Protein AF-A0A023G5T4-F1 (afdb_monomer)

pLDDT: mean 77.41, std 21.19, range [28.12, 97.44]

Radius of gyration: 30.06 Å; Cα contacts (8 Å, |Δi|>4): 270; chains: 1; bounding box: 119×68×80 Å

Solvent-accessible surface area (backbone atoms only — not comparable to full-atom values): 20035 Å² total; per-residue (Å²): 138,84,85,83,82,80,80,82,80,77,78,80,75,77,75,69,77,72,78,46,71,67,58,55,47,54,50,47,55,52,45,48,74,70,52,74,50,62,67,60,42,52,53,44,51,51,55,44,56,72,34,87,78,62,62,67,68,78,72,75,43,92,82,60,66,70,53,73,63,54,45,55,41,50,70,72,46,60,78,91,48,34,64,63,50,49,52,43,52,25,49,20,52,51,31,43,75,72,68,39,38,69,58,16,48,52,31,50,49,54,54,50,64,66,42,61,86,68,73,48,64,55,49,50,26,48,51,50,38,54,47,52,40,42,52,50,54,46,53,60,69,57,52,79,75,59,92,90,41,66,69,60,50,54,55,50,49,51,52,28,51,53,41,37,40,44,55,44,44,97,61,99,50,70,54,62,52,55,70,69,46,34,45,49,22,44,43,49,31,55,50,70,67,52,44,68,59,59,73,70,42,55,78,69,84,64,77,58,52,37,66,57,56,52,43,37,31,46,30,52,36,51,53,31,52,76,66,73,63,68,52,64,71,51,49,46,52,35,48,53,51,54,45,49,38,75,49,72,97,71,76,74,72,84,80,74,84,84,80,92,75,86,91,70,87,77,86,68,81,70,75,77,72,46,51,42,50,66,66,58,52,50,55,49,57,74,64,55,72,31,66,67,62,52,51,52,52,49,51,51,52,51,53,50,51,51,54,44,68,75,36,88,81,61,81,72,88,75,78,64,82,78,80,82,82,78,84,83,82,90,80,135

Mean predicted aligned error: 13.05 Å

Structure (mmCIF, N/CA/C/O backbone):
data_AF-A0A023G5T4-F1
#
_entry.id   AF-A0A023G5T4-F1
#
loop_
_atom_site.group_PDB
_atom_site.id
_atom_site.type_symbol
_atom_site.label_atom_id
_atom_site.label_alt_id
_atom_site.label_comp_id
_atom_site.label_asym_id
_atom_site.label_entity_id
_atom_site.label_seq_id
_atom_site.pdbx_PDB_ins_code
_atom_site.Cartn_x
_atom_site.Cartn_y
_atom_site.Cartn_z
_atom_site.occupancy
_atom_site.B_iso_or_equiv
_atom_site.auth_seq_id
_atom_site.auth_comp_id
_atom_site.auth_asym_id
_atom_site.auth_atom_id
_atom_site.pdbx_PDB_model_num
ATOM 1 N N . MET A 1 1 ? -83.118 -12.339 49.335 1.00 41.31 1 MET A N 1
ATOM 2 C CA . MET A 1 1 ? -82.541 -13.054 48.177 1.00 41.31 1 MET A CA 1
ATOM 3 C C . MET A 1 1 ? -81.706 -12.058 47.384 1.00 41.31 1 MET A C 1
ATOM 5 O O . MET A 1 1 ? -82.256 -11.006 47.079 1.00 41.31 1 MET A O 1
ATOM 9 N N . PRO A 1 2 ? -80.402 -12.301 47.165 1.00 41.66 2 PRO A N 1
ATOM 10 C CA . PRO A 1 2 ? -79.483 -11.299 46.631 1.00 41.66 2 PRO A CA 1
ATOM 11 C C . PRO A 1 2 ? -79.352 -11.369 45.102 1.00 41.66 2 PRO A C 1
ATOM 13 O O . PRO A 1 2 ? -79.395 -12.448 44.514 1.00 41.66 2 PRO A O 1
ATOM 16 N N . LEU A 1 3 ? -79.190 -10.197 44.485 1.00 39.50 3 LEU A N 1
ATOM 17 C CA . LEU A 1 3 ? -78.846 -10.002 43.075 1.00 39.50 3 LEU A CA 1
ATOM 18 C C . LEU A 1 3 ? -77.363 -10.341 42.864 1.00 39.50 3 LEU A C 1
ATOM 20 O O . LEU A 1 3 ? -76.506 -9.853 43.597 1.00 39.50 3 LEU A O 1
ATOM 24 N N . ALA A 1 4 ? -77.082 -11.199 41.885 1.00 44.25 4 ALA A N 1
ATOM 25 C CA . ALA A 1 4 ? -75.745 -11.676 41.558 1.00 44.25 4 ALA A CA 1
ATOM 26 C C . ALA A 1 4 ? -74.910 -10.592 40.851 1.00 44.25 4 ALA A C 1
ATOM 28 O O . ALA A 1 4 ? -75.307 -10.076 39.806 1.00 44.25 4 ALA A O 1
ATOM 29 N N . GLU A 1 5 ? -73.740 -10.287 41.414 1.00 40.59 5 GLU A N 1
ATOM 30 C CA . GLU A 1 5 ? -72.680 -9.503 40.778 1.00 40.59 5 GLU A CA 1
ATOM 31 C C . GLU A 1 5 ? -72.023 -10.300 39.641 1.00 40.59 5 GLU A C 1
ATOM 33 O O . GLU A 1 5 ? -71.621 -11.454 39.800 1.00 40.59 5 GLU A O 1
ATOM 38 N N . VAL A 1 6 ? -71.894 -9.658 38.481 1.00 51.66 6 VAL A N 1
ATOM 39 C CA . VAL A 1 6 ? -71.113 -10.139 37.335 1.00 51.66 6 VAL A CA 1
ATOM 40 C C . VAL A 1 6 ? -69.649 -9.719 37.540 1.00 51.66 6 VAL A C 1
ATOM 42 O O . VAL A 1 6 ? -69.408 -8.539 37.798 1.00 51.66 6 VAL A O 1
ATOM 45 N N . PRO A 1 7 ? -68.652 -10.613 37.397 1.00 48.81 7 PRO A N 1
ATOM 46 C CA . PRO A 1 7 ? -67.251 -10.232 37.548 1.00 48.81 7 PRO A CA 1
ATOM 47 C C . PRO A 1 7 ? -66.729 -9.519 36.284 1.00 48.81 7 PRO A C 1
ATOM 49 O O . PRO A 1 7 ? -67.154 -9.844 35.169 1.00 48.81 7 PRO A O 1
ATOM 52 N N . PRO A 1 8 ? -65.775 -8.578 36.408 1.00 46.94 8 PRO A N 1
ATOM 53 C CA . PRO A 1 8 ? -65.188 -7.921 35.251 1.00 46.94 8 PRO A CA 1
ATOM 54 C C . PRO A 1 8 ? -64.234 -8.871 34.514 1.00 46.94 8 PRO A C 1
ATOM 56 O O . PRO A 1 8 ? -63.413 -9.569 35.110 1.00 46.94 8 PRO A O 1
ATOM 59 N N . LYS A 1 9 ? -64.331 -8.872 33.180 1.00 44.16 9 LYS A N 1
ATOM 60 C CA . LYS A 1 9 ? -63.350 -9.480 32.274 1.00 44.16 9 LYS A CA 1
ATOM 61 C C . LYS A 1 9 ? -61.978 -8.842 32.513 1.00 44.16 9 LYS A C 1
ATOM 63 O O . LYS A 1 9 ? -61.810 -7.647 32.280 1.00 44.16 9 LYS A O 1
ATOM 68 N N . ASN A 1 10 ? -61.000 -9.655 32.909 1.00 38.88 10 ASN A N 1
ATOM 69 C CA . ASN A 1 10 ? -59.586 -9.288 32.870 1.00 38.88 10 ASN A CA 1
ATOM 70 C C . ASN A 1 10 ? -59.221 -8.775 31.465 1.00 38.88 10 ASN A C 1
ATOM 72 O O . ASN A 1 10 ? -59.477 -9.493 30.491 1.00 38.88 10 ASN A O 1
ATOM 76 N N . PRO A 1 11 ? -58.587 -7.598 31.318 1.00 42.31 11 PRO A N 1
ATOM 77 C CA . PRO A 1 11 ? -57.925 -7.269 30.074 1.00 42.31 11 PRO A CA 1
ATOM 78 C C . PRO A 1 11 ? -56.730 -8.213 29.943 1.00 42.31 11 PRO A C 1
ATOM 80 O O . PRO A 1 11 ? -55.826 -8.240 30.777 1.00 42.31 11 PRO A O 1
ATOM 83 N N . SER A 1 12 ? -56.776 -9.038 28.902 1.00 42.75 12 SER A N 1
ATOM 84 C CA . SER A 1 12 ? -55.667 -9.847 28.417 1.00 42.75 12 SER A CA 1
ATOM 85 C C . SER A 1 12 ? -54.424 -8.972 28.317 1.00 42.75 12 SER A C 1
ATOM 87 O O . SER A 1 12 ? -54.316 -8.137 27.417 1.00 42.75 12 SER A O 1
ATOM 89 N N . GLY A 1 13 ? -53.509 -9.156 29.268 1.00 35.56 13 GLY A N 1
ATOM 90 C CA . GLY A 1 13 ? -52.196 -8.546 29.239 1.00 35.56 13 GLY A CA 1
ATOM 91 C C . GLY A 1 13 ? -51.528 -8.909 27.924 1.00 35.56 13 GLY A C 1
ATOM 92 O O . GLY A 1 13 ? -51.143 -10.059 27.710 1.00 35.56 13 GLY A O 1
ATOM 93 N N . GLY A 1 14 ? -51.397 -7.918 27.044 1.00 36.66 14 GLY A N 1
ATOM 94 C CA . GLY A 1 14 ? -50.400 -7.956 25.996 1.00 36.66 14 GLY A CA 1
ATOM 95 C C . GLY A 1 14 ? -49.062 -8.114 26.696 1.00 36.66 14 GLY A C 1
ATOM 96 O O . GLY A 1 14 ? -48.519 -7.150 27.231 1.00 36.66 14 GLY A O 1
ATOM 97 N N . ARG A 1 15 ? -48.559 -9.351 26.758 1.00 41.38 15 ARG A N 1
ATOM 98 C CA . ARG A 1 15 ? -47.154 -9.615 27.043 1.00 41.38 15 ARG A CA 1
ATOM 99 C C . ARG A 1 15 ? -46.382 -8.925 25.928 1.00 41.38 15 ARG A C 1
ATOM 101 O O . ARG A 1 15 ? -46.138 -9.513 24.879 1.00 41.38 15 ARG A O 1
ATOM 108 N N . ALA A 1 16 ? -46.021 -7.664 26.150 1.00 43.84 16 ALA A N 1
ATOM 109 C CA . ALA A 1 16 ? -44.834 -7.111 25.539 1.00 43.84 16 ALA A CA 1
ATOM 110 C C . ALA A 1 16 ? -43.741 -8.143 25.818 1.00 43.84 16 ALA A C 1
ATOM 112 O O . ALA A 1 16 ? -43.490 -8.480 26.978 1.00 43.84 16 ALA A O 1
ATOM 113 N N . PHE A 1 17 ? -43.195 -8.744 24.762 1.00 46.03 17 PHE A N 1
ATOM 114 C CA . PHE A 1 17 ? -41.997 -9.556 24.875 1.00 46.03 17 PHE A CA 1
ATOM 115 C C . PHE A 1 17 ? -40.955 -8.658 25.535 1.00 46.03 17 PHE A C 1
ATOM 117 O O . PHE A 1 17 ? -40.411 -7.769 24.886 1.00 46.03 17 PHE A O 1
ATOM 124 N N . ALA A 1 18 ? -40.751 -8.824 26.843 1.00 52.28 18 ALA A N 1
ATOM 125 C CA . ALA A 1 18 ? -39.668 -8.172 27.547 1.00 52.28 18 ALA A CA 1
ATOM 126 C C . ALA A 1 18 ? -38.400 -8.597 26.812 1.00 52.28 18 ALA A C 1
ATOM 128 O O . ALA A 1 18 ? -38.076 -9.785 26.751 1.00 52.28 18 ALA A O 1
ATOM 129 N N . GLU A 1 19 ? -37.774 -7.639 26.140 1.00 55.72 19 GLU A N 1
ATOM 130 C CA . GLU A 1 19 ? -36.606 -7.874 25.316 1.00 55.72 19 GLU A CA 1
ATOM 131 C C . GLU A 1 19 ? -35.521 -8.465 26.216 1.00 55.72 19 GLU A C 1
ATOM 133 O O . GLU A 1 19 ? -35.010 -7.812 27.126 1.00 55.72 19 GLU A O 1
ATOM 138 N N . ASN A 1 20 ? -35.268 -9.761 26.041 1.00 79.00 20 ASN A N 1
ATOM 139 C CA . ASN A 1 20 ? -34.448 -10.517 26.971 1.00 79.00 20 ASN A CA 1
ATOM 140 C C . ASN A 1 20 ? -33.017 -9.953 26.935 1.00 79.00 20 ASN A C 1
ATOM 142 O O . ASN A 1 20 ? -32.499 -9.656 25.855 1.00 79.00 20 ASN A O 1
ATOM 146 N N . ALA A 1 21 ? -32.360 -9.806 28.088 1.00 78.44 21 ALA A N 1
ATOM 147 C CA . ALA A 1 21 ? -31.040 -9.164 28.174 1.00 78.44 21 ALA A CA 1
ATOM 148 C C . ALA A 1 21 ? -29.990 -9.840 27.266 1.00 78.44 21 ALA A C 1
ATOM 150 O O . ALA A 1 21 ? -29.113 -9.176 26.714 1.00 78.44 21 ALA A O 1
ATOM 151 N N . ALA A 1 22 ? -30.124 -11.153 27.053 1.00 80.50 22 ALA A N 1
ATOM 152 C CA . ALA A 1 22 ? -29.320 -11.919 26.105 1.00 80.50 22 ALA A CA 1
ATOM 153 C C . ALA A 1 22 ? -29.568 -11.513 24.639 1.00 80.50 22 ALA A C 1
ATOM 155 O O . ALA A 1 22 ? -28.621 -11.372 23.872 1.00 80.50 22 ALA A O 1
ATOM 156 N N . THR A 1 23 ? -30.820 -11.264 24.250 1.00 84.12 23 THR A N 1
ATOM 157 C CA . THR A 1 23 ? -31.179 -10.819 22.894 1.00 84.12 23 THR A CA 1
ATOM 158 C C . THR A 1 23 ? -30.668 -9.407 22.625 1.00 84.12 23 THR A C 1
ATOM 160 O O . THR A 1 23 ? -30.136 -9.142 21.549 1.00 84.12 23 THR A O 1
ATOM 163 N N . LYS A 1 24 ? -30.776 -8.507 23.611 1.00 85.25 24 LYS A N 1
ATOM 164 C CA . LYS A 1 24 ? -30.225 -7.148 23.516 1.00 85.25 24 LYS A CA 1
ATOM 165 C C . LYS A 1 24 ? -28.704 -7.174 23.350 1.00 85.25 24 LYS A C 1
ATOM 167 O O . LYS A 1 24 ? -28.177 -6.476 22.491 1.00 85.25 24 LYS A O 1
ATOM 172 N N . ARG A 1 25 ? -28.018 -8.034 24.110 1.00 85.06 25 ARG A N 1
ATOM 173 C CA . ARG A 1 25 ? -26.574 -8.265 23.978 1.00 85.06 25 ARG A CA 1
ATOM 174 C C . ARG A 1 25 ? -26.203 -8.780 22.591 1.00 85.06 25 ARG A C 1
ATOM 176 O O . ARG A 1 25 ? -25.380 -8.159 21.936 1.00 85.06 25 ARG A O 1
ATOM 183 N N . GLY A 1 26 ? -26.853 -9.844 22.117 1.00 86.19 26 GLY A N 1
ATOM 184 C CA . GLY A 1 26 ? -26.573 -10.401 20.791 1.00 86.19 26 GLY A CA 1
ATOM 185 C C . GLY A 1 26 ? -26.766 -9.376 19.669 1.00 86.19 26 GLY A C 1
ATOM 186 O O . GLY A 1 26 ? -25.972 -9.328 18.737 1.00 86.19 26 GLY A O 1
ATOM 187 N N . ARG A 1 27 ? -27.763 -8.486 19.785 1.00 89.56 27 ARG A N 1
ATOM 188 C CA . ARG A 1 27 ? -27.932 -7.368 18.841 1.00 89.56 27 ARG A CA 1
ATOM 189 C C . ARG A 1 27 ? -26.805 -6.344 18.921 1.00 89.56 27 ARG A C 1
ATOM 191 O O . ARG A 1 27 ? -26.382 -5.865 17.881 1.00 89.56 27 ARG A O 1
ATOM 198 N N . MET A 1 28 ? -26.320 -6.010 20.117 1.00 89.50 28 MET A N 1
ATOM 199 C CA . MET A 1 28 ? -25.176 -5.103 20.285 1.00 89.50 28 MET A CA 1
ATOM 200 C C . MET A 1 28 ? -23.885 -5.705 19.724 1.00 89.50 28 MET A C 1
ATOM 202 O O . MET A 1 28 ? -23.131 -5.005 19.061 1.00 89.50 28 MET A O 1
ATOM 206 N N . GLU A 1 29 ? -23.650 -7.000 19.942 1.00 90.38 29 GLU A N 1
ATOM 207 C CA . GLU A 1 29 ? -22.508 -7.724 19.372 1.00 90.38 29 GLU A CA 1
ATOM 208 C C . GLU A 1 29 ? -22.575 -7.727 17.839 1.00 90.38 29 GLU A C 1
ATOM 210 O O . GLU A 1 29 ? -21.601 -7.380 17.174 1.00 90.38 29 GLU A O 1
ATOM 215 N N . GLN A 1 30 ? -23.745 -8.030 17.268 1.00 91.19 30 GLN A N 1
ATOM 216 C CA . GLN A 1 30 ? -23.966 -7.968 15.820 1.00 91.19 30 GLN A CA 1
ATOM 217 C C . GLN A 1 30 ? -23.819 -6.546 15.269 1.00 91.19 30 GLN A C 1
ATOM 219 O O . GLN A 1 30 ? -23.202 -6.365 14.222 1.00 91.19 30 GLN A O 1
ATOM 224 N N . ALA A 1 31 ? -24.338 -5.538 15.974 1.00 92.62 31 ALA A N 1
ATOM 225 C CA . ALA A 1 31 ? -24.189 -4.138 15.595 1.00 92.62 31 ALA A CA 1
ATOM 226 C C . ALA A 1 31 ? -22.716 -3.713 15.613 1.00 92.62 31 ALA A C 1
ATOM 228 O O . ALA A 1 31 ? -22.262 -3.068 14.677 1.00 92.62 31 ALA A O 1
ATOM 229 N N . LEU A 1 32 ? -21.937 -4.147 16.610 1.00 92.56 32 LEU A N 1
ATOM 230 C CA . LEU A 1 32 ? -20.502 -3.866 16.670 1.00 92.56 32 LEU A CA 1
ATOM 231 C C . LEU A 1 32 ? -19.766 -4.513 15.493 1.00 92.56 32 LEU A C 1
ATOM 233 O O . LEU A 1 32 ? -18.923 -3.877 14.864 1.00 92.56 32 LEU A O 1
ATOM 237 N N . VAL A 1 33 ? -20.101 -5.758 15.148 1.00 92.19 33 VAL A N 1
ATOM 238 C CA . VAL A 1 33 ? -19.522 -6.445 13.983 1.00 92.19 33 VAL A CA 1
ATOM 239 C C . VAL A 1 33 ? -19.946 -5.793 12.661 1.00 92.19 33 VAL A C 1
ATOM 241 O O . VAL A 1 33 ? -19.142 -5.773 11.736 1.00 92.19 33 VAL A O 1
ATOM 244 N N . ALA A 1 34 ? -21.124 -5.176 12.574 1.00 92.00 34 ALA A N 1
ATOM 245 C CA . ALA A 1 34 ? -21.599 -4.499 11.363 1.00 92.00 34 ALA A CA 1
ATOM 246 C C . ALA A 1 34 ? -21.184 -3.017 11.243 1.00 92.00 34 ALA A C 1
ATOM 248 O O . ALA A 1 34 ? -21.163 -2.480 10.139 1.00 92.00 34 ALA A O 1
ATOM 249 N N . SER A 1 35 ? -20.874 -2.348 12.356 1.00 92.94 35 SER A N 1
ATOM 250 C CA . SER A 1 35 ? -20.572 -0.914 12.365 1.00 92.94 35 SER A CA 1
ATOM 251 C C . SER A 1 35 ? -19.178 -0.608 11.808 1.00 92.94 35 SER A C 1
ATOM 253 O O . SER A 1 35 ? -18.230 -1.394 11.957 1.00 92.94 35 SER A O 1
ATOM 255 N N . HIS A 1 36 ? -19.075 0.560 11.174 1.00 91.56 36 HIS A N 1
ATOM 256 C CA . HIS A 1 36 ? -17.847 1.149 10.635 1.00 91.56 36 HIS A CA 1
ATOM 257 C C . HIS A 1 36 ? -17.584 2.561 11.180 1.00 91.56 36 HIS A C 1
ATOM 259 O O . HIS A 1 36 ? -16.520 3.117 10.916 1.00 91.56 36 HIS A O 1
ATOM 265 N N . ASP A 1 37 ? -18.542 3.147 11.905 1.00 92.69 37 ASP A N 1
ATOM 266 C CA . ASP A 1 37 ? -18.417 4.492 12.456 1.00 92.69 37 ASP A CA 1
ATOM 267 C C . ASP A 1 37 ? -17.623 4.446 13.773 1.00 92.69 37 ASP A C 1
ATOM 269 O O . ASP A 1 37 ? -17.992 3.684 14.672 1.00 92.69 37 ASP A O 1
ATOM 273 N N . PRO A 1 38 ? -16.536 5.226 13.922 1.00 92.44 38 PRO A N 1
ATOM 274 C CA . PRO A 1 38 ? -15.715 5.187 15.127 1.00 92.44 38 PRO A CA 1
ATOM 275 C C . PRO A 1 38 ? -16.503 5.486 16.408 1.00 92.44 38 PRO A C 1
ATOM 277 O O . PRO A 1 38 ? -16.312 4.798 17.409 1.00 92.44 38 PRO A O 1
ATOM 280 N N . GLU A 1 39 ? -17.404 6.471 16.385 1.00 93.06 39 GLU A N 1
ATOM 281 C CA . GLU A 1 39 ? -18.175 6.877 17.566 1.00 93.06 39 GLU A CA 1
ATOM 282 C C . GLU A 1 39 ? -19.193 5.803 17.965 1.00 93.06 39 GLU A C 1
ATOM 284 O O . GLU A 1 39 ? -19.288 5.425 19.138 1.00 93.06 39 GLU A O 1
ATOM 289 N N . GLU A 1 40 ? -19.909 5.242 16.986 1.00 94.00 40 GLU A N 1
ATOM 290 C CA . GLU A 1 40 ? -20.804 4.109 17.211 1.00 94.00 40 GLU A CA 1
ATOM 291 C C . GLU A 1 40 ? -20.043 2.906 17.789 1.00 94.00 40 GLU A C 1
ATOM 293 O O . GLU A 1 40 ? -20.452 2.365 18.821 1.00 94.00 40 GLU A O 1
ATOM 298 N N . ILE A 1 41 ? -18.903 2.531 17.197 1.00 94.25 41 ILE A N 1
ATOM 299 C CA . ILE A 1 41 ? -18.048 1.431 17.669 1.00 94.25 41 ILE A CA 1
ATOM 300 C C . ILE A 1 41 ? -17.626 1.660 19.123 1.00 94.25 41 ILE A C 1
ATOM 302 O O . ILE A 1 41 ? -17.774 0.764 19.957 1.00 94.25 41 ILE A O 1
ATOM 306 N N . LEU A 1 42 ? -17.140 2.857 19.457 1.00 93.44 42 LEU A N 1
ATOM 307 C CA . LEU A 1 42 ? -16.730 3.210 20.816 1.00 93.44 42 LEU A CA 1
ATOM 308 C C . LEU A 1 42 ? -17.891 3.120 21.813 1.00 93.44 42 LEU A C 1
ATOM 310 O O . LEU A 1 42 ? -17.721 2.592 22.918 1.00 93.44 42 LEU A O 1
ATOM 314 N N . SER A 1 43 ? -19.078 3.591 21.424 1.00 93.56 43 SER A N 1
ATOM 315 C CA . SER A 1 43 ? -20.278 3.519 22.261 1.00 93.56 43 SER A CA 1
ATOM 316 C C . SER A 1 43 ? -20.710 2.070 22.522 1.00 93.56 43 SER A C 1
ATOM 318 O O . SER A 1 43 ? -21.018 1.707 23.660 1.00 93.56 43 SER A O 1
ATOM 320 N N . LEU A 1 44 ? -20.660 1.216 21.494 1.00 92.75 44 LEU A N 1
ATOM 321 C CA . LEU A 1 44 ? -21.003 -0.202 21.571 1.00 92.75 44 LEU A CA 1
ATOM 322 C C . LEU A 1 44 ? -20.004 -0.974 22.434 1.00 92.75 44 LEU A C 1
ATOM 324 O O . LEU A 1 44 ? -20.423 -1.761 23.280 1.00 92.75 44 LEU A O 1
ATOM 328 N N . ILE A 1 45 ? -18.702 -0.705 22.285 1.00 92.44 45 ILE A N 1
ATOM 329 C CA . ILE A 1 45 ? -17.648 -1.274 23.137 1.00 92.44 45 ILE A CA 1
ATOM 330 C C . ILE A 1 45 ? -17.923 -0.945 24.604 1.00 92.44 45 ILE A C 1
ATOM 332 O O . ILE A 1 45 ? -17.946 -1.847 25.441 1.00 92.44 45 ILE A O 1
ATOM 336 N N . LYS A 1 46 ? -18.192 0.330 24.911 1.00 91.50 46 LYS A N 1
ATOM 337 C CA . LYS A 1 46 ? -18.476 0.773 26.279 1.00 91.50 46 LYS A CA 1
ATOM 338 C C . LYS A 1 46 ? -19.697 0.056 26.861 1.00 91.50 46 LYS A C 1
ATOM 340 O O . LYS A 1 46 ? -19.615 -0.504 27.951 1.00 91.50 46 LYS A O 1
ATOM 345 N N . MET A 1 47 ? -20.800 -0.004 26.112 1.00 89.38 47 MET A N 1
ATOM 346 C CA . MET A 1 47 ? -22.019 -0.698 26.546 1.00 89.38 47 MET A CA 1
ATOM 347 C C . MET A 1 47 ? -21.806 -2.207 26.758 1.00 89.38 47 MET A C 1
ATOM 349 O O . MET A 1 47 ? -22.375 -2.779 27.687 1.00 89.38 47 MET A O 1
ATOM 353 N N . LEU A 1 48 ? -20.989 -2.861 25.926 1.00 88.69 48 LEU A N 1
ATOM 354 C CA . LEU A 1 48 ? -20.683 -4.292 26.044 1.00 88.69 48 LEU A CA 1
ATOM 355 C C . LEU A 1 48 ? -19.728 -4.612 27.205 1.00 88.69 48 LEU A C 1
ATOM 357 O O . LEU A 1 48 ? -19.827 -5.687 27.795 1.00 88.69 48 LEU A O 1
ATOM 361 N N . GLN A 1 49 ? -18.828 -3.689 27.550 1.00 88.00 49 GLN A N 1
ATOM 362 C CA . GLN A 1 49 ? -17.935 -3.811 28.708 1.00 88.00 49 GLN A CA 1
ATOM 363 C C . GLN A 1 49 ? -18.668 -3.562 30.034 1.00 88.00 49 GLN A C 1
ATOM 365 O O . GLN A 1 49 ? -18.371 -4.222 31.027 1.00 88.00 49 GLN A O 1
ATOM 370 N N . GLU A 1 50 ? -19.643 -2.649 30.047 1.00 87.12 50 GLU A N 1
ATOM 371 C CA . GLU A 1 50 ? -20.502 -2.371 31.208 1.00 87.12 50 GLU A CA 1
ATOM 372 C C . GLU A 1 50 ? -21.570 -3.463 31.435 1.00 87.12 50 GLU A C 1
ATOM 374 O O . GLU A 1 50 ? -22.135 -3.574 32.526 1.00 87.12 50 GLU A O 1
ATOM 379 N N . ALA A 1 51 ? -21.848 -4.300 30.429 1.00 82.75 51 ALA A N 1
ATOM 380 C CA . ALA A 1 51 ? -22.778 -5.417 30.552 1.00 82.75 51 ALA A CA 1
ATOM 381 C C . ALA A 1 51 ? -22.219 -6.539 31.451 1.00 82.75 51 ALA A C 1
ATOM 383 O O . ALA A 1 51 ? -21.045 -6.891 31.387 1.00 82.75 51 ALA A O 1
ATOM 384 N N . SER A 1 52 ? -23.085 -7.162 32.261 1.00 76.00 52 SER A N 1
ATOM 385 C CA . SER A 1 52 ? -22.721 -8.302 33.119 1.00 76.00 52 SER A CA 1
ATOM 386 C C . SER A 1 52 ? -23.245 -9.630 32.545 1.00 76.00 52 SER A C 1
ATOM 388 O O . SER A 1 52 ? -24.445 -9.733 32.263 1.00 76.00 52 SER A O 1
ATOM 390 N N . PRO A 1 53 ? -22.407 -10.668 32.342 1.00 77.81 53 PRO A N 1
ATOM 391 C CA . PRO A 1 53 ? -20.942 -10.657 32.424 1.00 77.81 53 PRO A CA 1
ATOM 392 C C . PRO A 1 53 ? -20.304 -9.900 31.251 1.00 77.81 53 PRO A C 1
ATOM 394 O O . PRO A 1 53 ? -20.899 -9.861 30.166 1.00 77.81 53 PRO A O 1
ATOM 397 N N . SER A 1 54 ? -19.097 -9.368 31.475 1.00 77.00 54 SER A N 1
ATOM 398 C CA . SER A 1 54 ? -18.326 -8.648 30.460 1.00 77.00 54 SER A CA 1
ATOM 399 C C . SER A 1 54 ? -17.969 -9.562 29.291 1.00 77.00 54 SER A C 1
ATOM 401 O O . SER A 1 54 ? -17.625 -10.738 29.457 1.00 77.00 54 SER A O 1
ATOM 403 N N . VAL A 1 55 ? -18.088 -9.021 28.082 1.00 81.19 55 VAL A N 1
ATOM 404 C CA . VAL A 1 55 ? -17.846 -9.765 26.845 1.00 81.19 55 VAL A CA 1
ATOM 405 C C . VAL A 1 55 ? -16.370 -9.677 26.470 1.00 81.19 55 VAL A C 1
ATOM 407 O O . VAL A 1 55 ? -15.783 -8.597 26.471 1.00 81.19 55 VAL A O 1
ATOM 410 N N . ARG A 1 56 ? -15.767 -10.813 26.101 1.00 84.50 56 ARG A N 1
ATOM 411 C CA . ARG A 1 56 ? -14.420 -10.829 25.517 1.00 84.50 56 ARG A CA 1
ATOM 412 C C . ARG A 1 56 ? -14.503 -10.371 24.068 1.00 84.50 56 ARG A C 1
ATOM 414 O O . ARG A 1 56 ? -14.826 -11.170 23.187 1.00 84.50 56 ARG A O 1
ATOM 421 N N . LEU A 1 57 ? -14.207 -9.098 23.830 1.00 86.00 57 LEU A N 1
ATOM 422 C CA . LEU A 1 57 ? -14.357 -8.474 22.513 1.00 86.00 57 LEU A CA 1
ATOM 423 C C . LEU A 1 57 ? -13.524 -9.167 21.423 1.00 86.00 57 LEU A C 1
ATOM 425 O O . LEU A 1 57 ? -13.975 -9.274 20.288 1.00 86.00 57 LEU A O 1
ATOM 429 N N . GLU A 1 58 ? -12.364 -9.725 21.778 1.00 83.31 58 GLU A N 1
ATOM 430 C CA . GLU A 1 58 ? -11.506 -10.485 20.854 1.00 83.31 58 GLU A CA 1
ATOM 431 C C . GLU A 1 58 ? -12.184 -11.741 20.282 1.00 83.31 58 GLU A C 1
ATOM 433 O O . GLU A 1 58 ? -11.853 -12.184 19.187 1.00 83.31 58 GLU A O 1
ATOM 438 N N . SER A 1 59 ? -13.146 -12.321 21.007 1.00 85.38 59 SER A N 1
ATOM 439 C CA . SER A 1 59 ? -13.833 -13.554 20.596 1.00 85.38 59 SER A CA 1
ATOM 440 C C . SER A 1 59 ? -15.072 -13.325 19.729 1.00 85.38 59 SER A C 1
ATOM 442 O O . SER A 1 59 ? -15.660 -14.293 19.251 1.00 85.38 59 SER A O 1
ATOM 444 N N . LEU A 1 60 ? -15.468 -12.066 19.515 1.00 86.75 60 LEU A N 1
ATOM 445 C CA . LEU A 1 60 ? -16.682 -11.728 18.768 1.00 86.75 60 LEU A CA 1
ATOM 446 C C . LEU A 1 60 ? -16.590 -12.096 17.288 1.00 86.75 60 LEU A C 1
ATOM 448 O O . LEU A 1 60 ? -17.601 -12.429 16.674 1.00 86.75 60 LEU A O 1
ATOM 452 N N . ASN A 1 61 ? -15.389 -12.047 16.714 1.00 87.25 61 ASN A N 1
ATOM 453 C CA . ASN A 1 61 ? -15.174 -12.371 15.315 1.00 87.25 61 ASN A CA 1
ATOM 454 C C . ASN A 1 61 ? -13.825 -13.077 15.121 1.00 87.25 61 ASN A C 1
ATOM 456 O O . ASN A 1 61 ? -12.767 -12.499 15.353 1.00 87.25 61 ASN A O 1
ATOM 460 N N . SER A 1 62 ? -13.855 -14.317 14.628 1.00 85.88 62 SER A N 1
ATOM 461 C CA . SER A 1 62 ? -12.651 -15.114 14.352 1.00 85.88 62 SER A CA 1
ATOM 462 C C . SER A 1 62 ? -11.764 -14.545 13.237 1.00 85.88 62 SER A C 1
ATOM 464 O O . SER A 1 62 ? -10.602 -14.939 13.113 1.00 85.88 62 SER A O 1
ATOM 466 N N . TYR A 1 63 ? -12.303 -13.648 12.408 1.00 86.69 63 TYR A N 1
ATOM 467 C CA . TYR A 1 63 ? -11.574 -12.990 11.324 1.00 86.69 63 TYR A CA 1
ATOM 468 C C . TYR A 1 63 ? -10.796 -11.752 11.787 1.00 86.69 63 TYR A C 1
ATOM 470 O O . TYR A 1 63 ? -9.959 -11.249 11.038 1.00 86.69 63 TYR A O 1
ATOM 478 N N . TRP A 1 64 ? -11.014 -11.275 13.017 1.00 91.88 64 TRP A N 1
ATOM 479 C CA . TRP A 1 64 ? -10.262 -10.158 13.585 1.00 91.88 64 TRP A CA 1
ATOM 480 C C . TRP A 1 64 ? -8.846 -10.592 13.958 1.00 91.88 64 TRP A C 1
ATOM 482 O O . TRP A 1 64 ? -8.576 -11.080 15.053 1.00 91.88 64 TRP A O 1
ATOM 492 N N . GLN A 1 65 ? -7.925 -10.416 13.012 1.00 89.25 65 GLN A N 1
ATOM 493 C CA . GLN A 1 65 ? -6.518 -10.764 13.169 1.00 89.25 65 GLN A CA 1
ATOM 494 C C . GLN A 1 65 ? -5.631 -9.544 12.942 1.00 89.25 65 GLN A C 1
ATOM 496 O O . GLN A 1 65 ? -5.663 -8.921 11.883 1.00 89.25 65 GLN A O 1
ATOM 501 N N . LEU A 1 66 ? -4.800 -9.229 13.937 1.00 92.75 66 LEU A N 1
ATOM 502 C CA . LEU A 1 66 ? -3.816 -8.153 13.843 1.00 92.75 66 LEU A CA 1
ATOM 503 C C . LEU A 1 66 ? -2.560 -8.606 13.087 1.00 92.75 66 LEU A C 1
ATOM 505 O O . LEU A 1 66 ? -2.079 -9.733 13.277 1.00 92.75 66 LEU A O 1
ATOM 509 N N . THR A 1 67 ? -1.989 -7.690 12.298 1.00 89.62 67 THR A N 1
ATOM 510 C CA . THR A 1 67 ? -0.652 -7.838 11.699 1.00 89.62 67 THR A CA 1
ATOM 511 C C . THR A 1 67 ? 0.411 -7.998 12.791 1.00 89.62 67 THR A C 1
ATOM 513 O O . THR A 1 67 ? 0.181 -7.661 13.955 1.00 89.62 67 THR A O 1
ATOM 516 N N . CYS A 1 68 ? 1.597 -8.505 12.439 1.00 86.94 68 CYS A N 1
ATOM 517 C CA . CYS A 1 68 ? 2.699 -8.634 13.399 1.00 86.94 68 CYS A CA 1
ATOM 518 C C . CYS A 1 68 ? 3.016 -7.291 14.080 1.00 86.94 68 CYS A C 1
ATOM 520 O O . CYS A 1 68 ? 3.069 -7.232 15.307 1.00 86.94 68 CYS A O 1
ATOM 522 N N . SER A 1 69 ? 3.108 -6.211 13.298 1.00 87.06 69 SER A N 1
ATOM 523 C CA . SER A 1 69 ? 3.356 -4.851 13.789 1.00 87.06 69 SER A CA 1
ATOM 524 C C . SER A 1 69 ? 2.264 -4.364 14.743 1.00 87.06 69 SER A C 1
ATOM 526 O O . SER A 1 69 ? 2.563 -3.839 15.815 1.00 87.06 69 SER A O 1
ATOM 528 N N . LEU A 1 70 ? 0.988 -4.589 14.409 1.00 91.44 70 LEU A N 1
ATOM 529 C CA . LEU A 1 70 ? -0.126 -4.181 15.269 1.00 91.44 70 LEU A CA 1
ATOM 530 C C . LEU A 1 70 ? -0.272 -5.048 16.520 1.00 91.44 70 LEU A C 1
ATOM 532 O O . LEU A 1 70 ? -0.768 -4.576 17.539 1.00 91.44 70 LEU A O 1
ATOM 536 N N . ARG A 1 71 ? 0.198 -6.296 16.487 1.00 92.25 71 ARG A N 1
ATOM 537 C CA . ARG A 1 71 ? 0.272 -7.147 17.678 1.00 92.25 71 ARG A CA 1
ATOM 538 C C . ARG A 1 71 ? 1.353 -6.668 18.642 1.00 92.25 71 ARG A C 1
ATOM 540 O O . ARG A 1 71 ? 1.136 -6.684 19.850 1.00 92.25 71 ARG A O 1
ATOM 547 N N . GLU A 1 72 ? 2.505 -6.242 18.130 1.00 90.06 72 GLU A N 1
ATOM 548 C CA . GLU A 1 72 ? 3.537 -5.592 18.947 1.00 90.06 72 GLU A CA 1
ATOM 549 C C . GLU A 1 72 ? 3.029 -4.285 19.549 1.00 90.06 72 GLU A C 1
ATOM 551 O O . GLU A 1 72 ? 3.200 -4.052 20.745 1.00 90.06 72 GLU A O 1
ATOM 556 N N . PHE A 1 73 ? 2.347 -3.476 18.736 1.00 91.38 73 PHE A N 1
ATOM 557 C CA . PHE A 1 73 ? 1.683 -2.263 19.188 1.00 91.38 73 PHE A CA 1
ATOM 558 C C . PHE A 1 73 ? 0.689 -2.554 20.322 1.00 91.38 73 PHE A C 1
ATOM 560 O O . PHE A 1 73 ? 0.786 -1.960 21.392 1.00 91.38 73 PHE A O 1
ATOM 567 N N . HIS A 1 74 ? -0.220 -3.514 20.120 1.00 92.06 74 HIS A N 1
ATOM 568 C CA . HIS A 1 74 ? -1.261 -3.876 21.085 1.00 92.06 74 HIS A CA 1
ATOM 569 C C . HIS A 1 74 ? -0.684 -4.358 22.421 1.00 92.06 74 HIS A C 1
ATOM 571 O O . HIS A 1 74 ? -1.134 -3.922 23.478 1.00 92.06 74 HIS A O 1
ATOM 577 N N . ARG A 1 75 ? 0.383 -5.166 22.384 1.00 90.94 75 ARG A N 1
ATOM 578 C CA . ARG A 1 75 ? 1.090 -5.634 23.590 1.00 90.94 75 ARG A CA 1
ATOM 579 C C . ARG A 1 75 ? 1.735 -4.511 24.400 1.00 90.94 75 ARG A C 1
ATOM 581 O O . ARG A 1 75 ? 1.926 -4.679 25.600 1.00 90.94 75 ARG A O 1
ATOM 588 N N . GLY A 1 76 ? 2.100 -3.401 23.761 1.00 88.06 76 GLY A N 1
ATOM 589 C CA . GLY A 1 76 ? 2.687 -2.243 24.436 1.00 88.06 76 GLY A CA 1
ATOM 590 C C . GLY A 1 76 ? 1.666 -1.306 25.087 1.00 88.06 76 GLY A C 1
ATOM 591 O O . GLY A 1 76 ? 2.070 -0.350 25.746 1.00 88.06 76 GLY A O 1
ATOM 592 N N . LEU A 1 77 ? 0.363 -1.546 24.907 1.00 90.06 77 LEU A N 1
ATOM 593 C CA . LEU A 1 77 ? -0.696 -0.704 25.464 1.00 90.06 77 LEU A CA 1
ATOM 594 C C . LEU A 1 77 ? -1.015 -1.048 26.929 1.00 90.06 77 LEU A C 1
ATOM 596 O O . LEU A 1 77 ? -0.915 -2.213 27.323 1.00 90.06 77 LEU A O 1
ATOM 600 N N . PRO A 1 78 ? -1.492 -0.070 27.725 1.00 89.50 78 PRO A N 1
ATOM 601 C CA . PRO A 1 78 ? -2.071 -0.326 29.042 1.00 89.50 78 PRO A CA 1
ATOM 602 C C . PRO A 1 78 ? -3.264 -1.287 28.979 1.00 89.50 78 PRO A C 1
ATOM 604 O O . PRO A 1 78 ? -4.097 -1.196 28.079 1.00 89.50 78 PRO A O 1
ATOM 607 N N . GLN A 1 79 ? -3.407 -2.157 29.980 1.00 86.44 79 GLN A N 1
ATOM 608 C CA . GLN A 1 79 ? -4.453 -3.187 30.001 1.00 86.44 79 GLN A CA 1
ATOM 609 C C . GLN A 1 79 ? -5.872 -2.605 29.873 1.00 86.44 79 GLN A C 1
ATOM 611 O O . GLN A 1 79 ? -6.708 -3.184 29.188 1.00 86.44 79 GLN A O 1
ATOM 616 N N . GLN A 1 80 ? -6.135 -1.425 30.448 1.00 85.50 80 GLN A N 1
ATOM 617 C CA . GLN A 1 80 ? -7.449 -0.779 30.354 1.00 85.50 80 GLN A CA 1
ATOM 618 C C . GLN A 1 80 ? -7.846 -0.324 28.937 1.00 85.50 80 GLN A C 1
ATOM 620 O O . GLN A 1 80 ? -9.027 -0.093 28.692 1.00 85.50 80 GLN A O 1
ATOM 625 N N . SER A 1 81 ? -6.893 -0.160 28.012 1.00 87.19 81 SER A N 1
ATOM 626 C CA . SER A 1 81 ? -7.171 0.250 26.628 1.00 87.19 81 SER A CA 1
ATOM 627 C C . SER A 1 81 ? -7.019 -0.885 25.616 1.00 87.19 81 SER A C 1
ATOM 629 O O . SER A 1 81 ? -7.471 -0.729 24.484 1.00 87.19 81 SER A O 1
ATOM 631 N N . GLN A 1 82 ? -6.440 -2.025 26.005 1.00 89.88 82 GLN A N 1
ATOM 632 C CA . GLN A 1 82 ? -6.143 -3.141 25.101 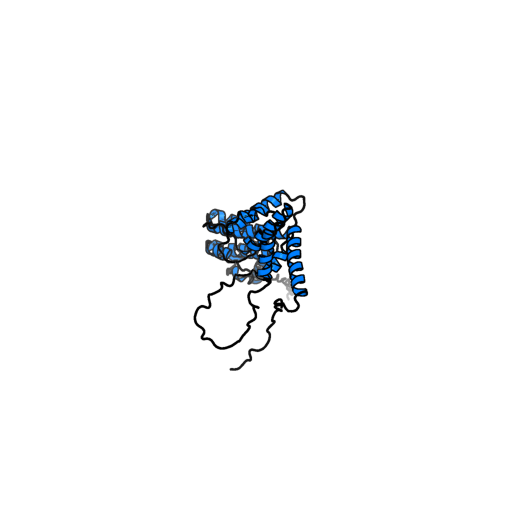1.00 89.88 82 GLN A CA 1
ATOM 633 C C . GLN A 1 82 ? -7.377 -3.657 24.353 1.00 89.88 82 GLN A C 1
ATOM 635 O O . GLN A 1 82 ? -7.318 -3.774 23.132 1.00 89.88 82 GLN A O 1
ATOM 640 N N . ASP A 1 83 ? -8.495 -3.899 25.040 1.00 89.00 83 ASP A N 1
ATOM 641 C CA . ASP A 1 83 ? -9.713 -4.444 24.418 1.00 89.00 83 ASP A CA 1
ATOM 642 C C . ASP A 1 83 ? -10.308 -3.489 23.373 1.00 89.00 83 ASP A C 1
ATOM 644 O O . ASP A 1 83 ? -10.619 -3.881 22.248 1.00 89.00 83 ASP A O 1
ATOM 648 N N . ARG A 1 84 ? -10.434 -2.203 23.728 1.00 90.75 84 ARG A N 1
ATOM 649 C CA . ARG A 1 84 ? -10.957 -1.169 22.826 1.00 90.75 84 ARG A CA 1
ATOM 650 C C . ARG A 1 84 ? -10.051 -0.993 21.611 1.00 90.75 84 ARG A C 1
ATOM 652 O O . ARG A 1 84 ? -10.528 -0.952 20.480 1.00 90.75 84 ARG A O 1
ATOM 659 N N . MET A 1 85 ? -8.745 -0.896 21.850 1.00 92.62 85 MET A N 1
ATOM 660 C CA . MET A 1 85 ? -7.750 -0.711 20.797 1.00 92.62 85 MET A CA 1
ATOM 661 C C . MET A 1 85 ? -7.689 -1.920 19.872 1.00 92.62 85 MET A C 1
ATOM 663 O O . MET A 1 85 ? -7.590 -1.743 18.663 1.00 92.62 85 MET A O 1
ATOM 667 N N . PHE A 1 86 ? -7.816 -3.136 20.410 1.00 94.31 86 PHE A N 1
ATOM 668 C CA . PHE A 1 86 ? -7.905 -4.349 19.604 1.00 94.31 86 PHE A CA 1
ATOM 669 C C . PHE A 1 86 ? -9.047 -4.261 18.591 1.00 94.31 86 PHE A C 1
ATOM 671 O O . PHE A 1 86 ? -8.814 -4.467 17.402 1.00 94.31 86 PHE A O 1
ATOM 678 N N . VAL A 1 87 ? -10.259 -3.912 19.041 1.00 94.88 87 VAL A N 1
ATOM 679 C CA . VAL A 1 87 ? -11.432 -3.829 18.158 1.00 94.88 87 VAL A CA 1
ATOM 680 C C . VAL A 1 87 ? -11.241 -2.755 17.090 1.00 94.88 87 VAL A C 1
ATOM 682 O O . VAL A 1 87 ? -11.452 -3.042 15.915 1.00 94.88 87 VAL A O 1
ATOM 685 N N . LEU A 1 88 ? -10.790 -1.550 17.460 1.00 95.56 88 LEU A N 1
ATOM 686 C CA . LEU A 1 88 ? -10.545 -0.469 16.496 1.00 95.56 88 LEU A CA 1
ATOM 687 C C . LEU A 1 88 ? -9.513 -0.871 15.432 1.00 95.56 88 LEU A C 1
ATOM 689 O O . LEU A 1 88 ? -9.742 -0.669 14.241 1.00 95.56 88 LEU A O 1
ATOM 693 N N . LEU A 1 89 ? -8.400 -1.480 15.849 1.00 96.25 89 LEU A N 1
ATOM 694 C CA . LEU A 1 89 ? -7.356 -1.943 14.937 1.00 96.25 89 LEU A CA 1
ATOM 695 C C . LEU A 1 89 ? -7.853 -3.073 14.033 1.00 96.25 89 LEU A C 1
ATOM 697 O O . LEU A 1 89 ? -7.634 -3.030 12.826 1.00 96.25 89 LEU A O 1
ATOM 701 N N . ALA A 1 90 ? -8.539 -4.071 14.591 1.00 96.00 90 ALA A N 1
ATOM 702 C CA . ALA A 1 90 ? -9.075 -5.186 13.822 1.00 96.00 90 ALA A CA 1
ATOM 703 C C . ALA A 1 90 ? -10.101 -4.716 12.782 1.00 96.00 90 ALA A C 1
ATOM 705 O O . ALA A 1 90 ? -10.039 -5.131 11.627 1.00 96.00 90 ALA A O 1
ATOM 706 N N . LYS A 1 91 ? -10.980 -3.784 13.163 1.00 95.69 91 LYS A N 1
ATOM 707 C CA . LYS A 1 91 ? -11.937 -3.135 12.262 1.00 95.69 91 LYS A CA 1
ATOM 708 C C . LYS A 1 91 ? -11.256 -2.321 11.167 1.00 95.69 91 LYS A C 1
ATOM 710 O O . LYS A 1 91 ? -11.659 -2.404 10.010 1.00 95.69 91 LYS A O 1
ATOM 715 N N . ALA A 1 92 ? -10.201 -1.576 11.495 1.00 97.06 92 ALA A N 1
ATOM 716 C CA . ALA A 1 92 ? -9.426 -0.843 10.497 1.00 97.06 92 ALA A CA 1
ATOM 717 C C . ALA A 1 92 ? -8.795 -1.796 9.466 1.00 97.06 92 ALA A C 1
ATOM 719 O O . ALA A 1 92 ? -8.843 -1.533 8.264 1.00 97.06 92 ALA A O 1
ATOM 720 N N . LEU A 1 93 ? -8.260 -2.938 9.914 1.00 96.12 93 LEU A N 1
ATOM 721 C CA . LEU A 1 93 ? -7.723 -3.977 9.031 1.00 96.12 93 LEU A CA 1
ATOM 722 C C . LEU A 1 93 ? -8.799 -4.651 8.173 1.00 96.12 93 LEU A C 1
ATOM 724 O O . LEU A 1 93 ? -8.568 -4.895 6.989 1.00 96.12 93 LEU A O 1
ATOM 728 N N . GLU A 1 94 ? -9.968 -4.924 8.749 1.00 95.06 94 GLU A N 1
ATOM 729 C CA . GLU A 1 94 ? -11.128 -5.463 8.039 1.00 95.06 94 GLU A CA 1
ATOM 730 C C . GLU A 1 94 ? -11.561 -4.510 6.915 1.00 95.06 94 GLU A C 1
ATOM 732 O O . GLU A 1 94 ? -11.583 -4.901 5.748 1.00 95.06 94 GLU A O 1
ATOM 737 N N . LEU A 1 95 ? -11.779 -3.230 7.227 1.00 95.50 95 LEU A N 1
ATOM 738 C CA . LEU A 1 95 ? -12.126 -2.198 6.245 1.00 95.50 95 LEU A CA 1
ATOM 739 C C . LEU A 1 95 ? -11.055 -2.041 5.161 1.00 95.50 95 LEU A C 1
ATOM 741 O O . LEU A 1 95 ? -11.379 -1.948 3.976 1.00 95.50 95 LEU A O 1
ATOM 745 N N . ARG A 1 96 ? -9.774 -2.088 5.541 1.00 96.00 96 ARG A N 1
ATOM 746 C CA . ARG A 1 96 ? -8.651 -2.081 4.595 1.00 96.00 96 ARG A CA 1
ATOM 747 C C . ARG A 1 96 ? -8.697 -3.278 3.645 1.00 96.00 96 ARG A C 1
ATOM 749 O O . ARG A 1 96 ? -8.455 -3.105 2.453 1.00 96.00 96 ARG A O 1
ATOM 756 N N . SER A 1 97 ? -9.035 -4.471 4.140 1.00 94.50 97 SER A N 1
ATOM 757 C CA . SER A 1 97 ? -9.182 -5.675 3.308 1.00 94.50 97 SER A CA 1
ATOM 758 C C . SER A 1 97 ? -10.358 -5.577 2.327 1.00 94.50 97 SER A C 1
ATOM 760 O O . SER A 1 97 ? -10.274 -6.086 1.211 1.00 94.50 97 SER A O 1
ATOM 762 N N . LEU A 1 98 ? -11.406 -4.837 2.703 1.00 94.75 98 LEU A N 1
ATOM 763 C CA . LEU A 1 98 ? -12.556 -4.503 1.857 1.00 94.75 98 LEU A CA 1
ATOM 764 C C . LEU A 1 98 ? -12.295 -3.310 0.917 1.00 94.75 98 LEU A C 1
ATOM 766 O O . LEU A 1 98 ? -13.209 -2.872 0.222 1.00 94.75 98 LEU A O 1
ATOM 770 N N . LYS A 1 99 ? -11.064 -2.778 0.887 1.00 96.25 99 LYS A N 1
ATOM 771 C CA . LYS A 1 99 ? -10.658 -1.575 0.134 1.00 96.25 99 LYS A CA 1
ATOM 772 C C . LYS A 1 99 ? -11.396 -0.288 0.534 1.00 96.25 99 LYS A C 1
ATOM 774 O O . LYS A 1 99 ? -11.410 0.692 -0.210 1.00 96.25 99 LYS A O 1
ATOM 779 N N . LEU A 1 100 ? -11.977 -0.252 1.731 1.00 96.00 100 LEU A N 1
ATOM 780 C CA . LEU A 1 100 ? -12.598 0.935 2.318 1.00 96.00 100 LEU A CA 1
ATOM 781 C C . LEU A 1 100 ? -11.550 1.724 3.115 1.00 96.00 100 LEU A C 1
ATOM 783 O O . LEU A 1 100 ? -11.563 1.761 4.344 1.00 96.00 100 LEU A O 1
ATOM 787 N N . TYR A 1 101 ? -10.610 2.347 2.400 1.00 96.44 101 TYR A N 1
ATOM 788 C CA . TYR A 1 101 ? -9.431 2.970 3.013 1.00 96.44 101 TYR A CA 1
ATOM 789 C C . TYR A 1 101 ? -9.745 4.202 3.862 1.00 96.44 101 TYR A C 1
ATOM 791 O O . TYR A 1 101 ? -9.181 4.347 4.939 1.00 96.44 101 TYR A O 1
ATOM 799 N N . ALA A 1 102 ? -10.655 5.074 3.416 1.00 95.31 102 ALA A N 1
ATOM 800 C CA . ALA A 1 102 ? -10.983 6.288 4.164 1.00 95.31 102 ALA A CA 1
ATOM 801 C C . ALA A 1 102 ? -11.609 5.977 5.544 1.00 95.31 102 ALA A C 1
ATOM 803 O O . ALA A 1 102 ? -11.090 6.481 6.541 1.00 95.31 102 ALA A O 1
ATOM 804 N N . PRO A 1 103 ? -12.621 5.090 5.657 1.00 95.94 103 PRO A N 1
ATOM 805 C CA . PRO A 1 103 ? -13.099 4.613 6.959 1.00 95.94 103 PRO A CA 1
ATOM 806 C C . PRO A 1 103 ? -12.019 3.910 7.798 1.00 95.94 103 PRO A C 1
ATOM 808 O O . PRO A 1 103 ? -11.935 4.123 9.006 1.00 95.94 103 PRO A O 1
ATOM 811 N N . ALA A 1 104 ? -11.144 3.110 7.174 1.00 97.44 104 ALA A N 1
ATOM 812 C CA . ALA A 1 104 ? -10.033 2.473 7.886 1.00 97.44 104 ALA A CA 1
ATOM 813 C C . ALA A 1 104 ? -9.071 3.506 8.505 1.00 97.44 104 ALA A C 1
ATOM 815 O O . ALA A 1 104 ? -8.673 3.371 9.662 1.00 97.44 104 ALA A O 1
ATOM 816 N N . LEU A 1 105 ? -8.729 4.562 7.758 1.00 97.19 105 LEU A N 1
ATOM 817 C CA . LEU A 1 105 ? -7.890 5.663 8.237 1.00 97.19 105 LEU A CA 1
ATOM 818 C C . LEU A 1 105 ? -8.559 6.445 9.369 1.00 97.19 105 LEU A C 1
ATOM 820 O O . LEU A 1 105 ? -7.878 6.806 10.325 1.00 97.19 105 LEU A O 1
ATOM 824 N N . GLN A 1 106 ? -9.878 6.657 9.315 1.00 96.75 106 GLN A N 1
ATOM 825 C CA . GLN A 1 106 ? -10.615 7.285 10.417 1.00 96.75 106 GLN A CA 1
ATOM 826 C C . GLN A 1 106 ? -10.448 6.502 11.725 1.00 96.75 106 GLN A C 1
ATOM 828 O O . GLN A 1 106 ? -10.106 7.102 12.741 1.00 96.75 106 GLN A O 1
ATOM 833 N N . LEU A 1 107 ? -10.582 5.170 11.694 1.00 97.00 107 LEU A N 1
ATOM 834 C CA . LEU A 1 107 ? -10.353 4.336 12.880 1.00 97.00 107 LEU A CA 1
ATOM 835 C C . LEU A 1 107 ? -8.905 4.408 13.376 1.00 97.00 107 LEU A C 1
ATOM 837 O O . LEU A 1 107 ? -8.678 4.497 14.583 1.00 97.00 107 LEU A O 1
ATOM 841 N N . PHE A 1 108 ? -7.917 4.412 12.475 1.00 96.75 108 PHE A N 1
ATOM 842 C CA . PHE A 1 108 ? -6.524 4.596 12.885 1.00 96.75 108 PHE A CA 1
ATOM 843 C C . PHE A 1 108 ? -6.276 5.969 13.524 1.00 96.75 108 PHE A C 1
ATOM 845 O O . PHE A 1 108 ? -5.571 6.041 14.529 1.00 96.75 108 PHE A O 1
ATOM 852 N N . HIS A 1 109 ? -6.883 7.044 13.017 1.00 96.00 109 HIS A N 1
ATOM 853 C CA . HIS A 1 109 ? -6.800 8.367 13.641 1.00 96.00 109 HIS A CA 1
ATOM 854 C C . HIS A 1 109 ? -7.484 8.418 15.012 1.00 96.00 109 HIS A C 1
ATOM 856 O O . HIS A 1 109 ? -6.989 9.094 15.915 1.00 96.00 109 HIS A O 1
ATOM 862 N N . THR A 1 110 ? -8.577 7.677 15.213 1.00 95.31 110 THR A N 1
ATOM 863 C CA . THR A 1 110 ? -9.188 7.511 16.540 1.00 95.31 110 THR A CA 1
ATOM 864 C C . THR A 1 110 ? -8.209 6.847 17.513 1.00 95.31 110 THR A C 1
ATOM 866 O O . THR A 1 110 ? -8.017 7.339 18.624 1.00 95.31 110 THR A O 1
ATOM 869 N N . VAL A 1 111 ? -7.518 5.783 17.084 1.00 94.44 111 VAL A N 1
ATOM 870 C CA . VAL A 1 111 ? -6.454 5.133 17.874 1.00 94.44 111 VAL A CA 1
ATOM 871 C C . VAL A 1 111 ? -5.307 6.113 18.160 1.00 94.44 111 VAL A C 1
ATOM 873 O O . VAL A 1 111 ? -4.844 6.213 19.294 1.00 94.44 111 VAL A O 1
ATOM 876 N N . GLU A 1 112 ? -4.865 6.879 17.162 1.00 93.44 112 GLU A N 1
ATOM 877 C CA . GLU A 1 112 ? -3.798 7.878 17.298 1.00 93.44 112 GLU A CA 1
ATOM 878 C C . GLU A 1 112 ? -4.147 8.973 18.319 1.00 93.44 112 GLU A C 1
ATOM 880 O O . GLU A 1 112 ? -3.317 9.342 19.157 1.00 93.44 112 GLU A O 1
ATOM 885 N N . ALA A 1 113 ? -5.382 9.478 18.286 1.00 91.62 113 ALA A N 1
ATOM 886 C CA . ALA A 1 113 ? -5.862 10.494 19.217 1.00 91.62 113 ALA A CA 1
ATOM 887 C C . ALA A 1 113 ? -5.816 10.002 20.672 1.00 91.62 113 ALA A C 1
ATOM 889 O O . ALA A 1 113 ? -5.444 10.763 21.569 1.00 91.62 113 ALA A O 1
ATOM 890 N N . GLU A 1 114 ? -6.121 8.725 20.897 1.00 88.25 114 GLU A N 1
ATOM 891 C CA . GLU A 1 114 ? -6.050 8.088 22.211 1.00 88.25 114 GLU A CA 1
ATOM 892 C C . GLU A 1 114 ? -4.626 7.756 22.678 1.00 88.25 114 GLU A C 1
ATOM 894 O O . GLU A 1 114 ? -4.372 7.681 23.882 1.00 88.25 114 GLU A O 1
ATOM 899 N N . LEU A 1 115 ? -3.674 7.594 21.757 1.00 87.25 115 LEU A N 1
ATOM 900 C CA . LEU A 1 115 ? -2.260 7.403 22.095 1.00 87.25 115 LEU A CA 1
ATOM 901 C C . LEU A 1 115 ? -1.565 8.684 22.547 1.00 87.25 115 LEU A C 1
ATOM 903 O O . LEU A 1 115 ? -0.572 8.613 23.273 1.00 87.25 115 LEU A O 1
ATOM 907 N N . ARG A 1 116 ? -2.048 9.853 22.113 1.00 82.69 116 ARG A N 1
ATOM 908 C CA . ARG A 1 116 ? -1.453 11.161 22.427 1.00 82.69 116 ARG A CA 1
ATOM 909 C C . ARG A 1 116 ? -1.109 11.354 23.920 1.00 82.69 116 ARG A C 1
ATOM 911 O O . ARG A 1 116 ? 0.004 11.809 24.189 1.00 82.69 116 ARG A O 1
ATOM 918 N N . PRO A 1 117 ? -1.967 10.989 24.896 1.00 79.81 117 PRO A N 1
ATOM 919 C CA . PRO A 1 117 ? -1.624 11.072 26.321 1.00 79.81 117 PRO A CA 1
ATOM 920 C C . PRO A 1 117 ? -0.548 10.077 26.792 1.00 79.81 117 PRO A C 1
ATOM 922 O O . PRO A 1 117 ? 0.076 10.319 27.820 1.00 79.81 117 PRO A O 1
ATOM 925 N N . LEU A 1 118 ? -0.310 8.974 26.075 1.00 77.88 118 LEU A N 1
ATOM 926 C CA . LEU A 1 118 ? 0.609 7.903 26.489 1.00 77.88 118 LEU A CA 1
ATOM 927 C C . LEU A 1 118 ? 2.081 8.168 26.114 1.00 77.88 118 LEU A C 1
ATOM 929 O O . LEU A 1 118 ? 2.960 7.456 26.587 1.00 77.88 118 LEU A O 1
ATOM 933 N N . GLN A 1 119 ? 2.361 9.171 25.268 1.00 71.25 119 GLN A N 1
ATOM 934 C CA . GLN A 1 119 ? 3.712 9.616 24.861 1.00 71.25 119 GLN A CA 1
ATOM 935 C C . GLN A 1 119 ? 4.660 8.514 24.318 1.00 71.25 119 GLN A C 1
ATOM 937 O O . GLN A 1 119 ? 5.881 8.686 24.285 1.00 71.25 119 GLN A O 1
ATOM 942 N N . GLY A 1 120 ? 4.131 7.383 23.844 1.00 76.00 120 GLY A N 1
ATOM 943 C CA . GLY A 1 120 ? 4.932 6.255 23.361 1.00 76.00 120 GLY A CA 1
ATOM 944 C C . GLY A 1 120 ? 5.435 6.432 21.926 1.00 76.00 120 GLY A C 1
ATOM 945 O O . GLY A 1 120 ? 4.772 5.976 20.999 1.00 76.00 120 GLY A O 1
ATOM 946 N N . ARG A 1 121 ? 6.633 7.010 21.731 1.00 84.19 121 ARG A N 1
ATOM 947 C CA . ARG A 1 121 ? 7.222 7.257 20.390 1.00 84.19 121 ARG A CA 1
ATOM 948 C C . ARG A 1 121 ? 7.223 6.027 19.476 1.00 84.19 121 ARG A C 1
ATOM 950 O O . ARG A 1 121 ? 6.803 6.124 18.327 1.00 84.19 121 ARG A O 1
ATOM 957 N N . ARG A 1 122 ? 7.625 4.863 19.998 1.00 87.69 122 ARG A N 1
ATOM 958 C CA . ARG A 1 122 ? 7.640 3.600 19.240 1.00 87.69 122 ARG A CA 1
ATOM 959 C C . ARG A 1 122 ? 6.236 3.135 18.843 1.00 87.69 122 ARG A C 1
ATOM 961 O O . ARG A 1 122 ? 6.038 2.690 17.719 1.00 87.69 122 ARG A O 1
ATOM 968 N N . LEU A 1 123 ? 5.256 3.247 19.742 1.00 88.69 123 LEU A N 1
ATOM 969 C CA . LEU A 1 123 ? 3.868 2.865 19.453 1.00 88.69 123 LEU A CA 1
ATOM 970 C C . LEU A 1 123 ? 3.262 3.776 18.386 1.00 88.69 123 LEU A C 1
ATOM 972 O O . LEU A 1 123 ? 2.652 3.289 17.437 1.00 88.69 123 LEU A O 1
ATOM 976 N N . THR A 1 124 ? 3.497 5.084 18.496 1.00 90.19 124 THR A N 1
ATOM 977 C CA . THR A 1 124 ? 3.112 6.045 17.461 1.00 90.19 124 THR A CA 1
ATOM 978 C C . THR A 1 124 ? 3.757 5.692 16.124 1.00 90.19 124 THR A C 1
ATOM 980 O O . THR A 1 124 ? 3.068 5.680 15.114 1.00 90.19 124 THR A O 1
ATOM 983 N N . ALA A 1 125 ? 5.044 5.338 16.099 1.00 89.81 125 ALA A N 1
ATOM 984 C CA . ALA A 1 125 ? 5.724 4.973 14.859 1.00 89.81 125 ALA A CA 1
ATOM 985 C C . ALA A 1 125 ? 5.150 3.701 14.203 1.00 89.81 125 ALA A C 1
ATOM 987 O O . ALA A 1 125 ? 4.971 3.682 12.985 1.00 89.81 125 ALA A O 1
ATOM 988 N N . LEU A 1 126 ? 4.802 2.675 14.993 1.00 90.75 126 LEU A N 1
ATOM 989 C CA . LEU A 1 126 ? 4.138 1.462 14.496 1.00 90.75 126 LEU A CA 1
ATOM 990 C C . LEU A 1 126 ? 2.755 1.766 13.905 1.00 90.75 126 LEU A C 1
ATOM 992 O O . LEU A 1 126 ? 2.431 1.279 12.823 1.00 90.75 126 LEU A O 1
ATOM 996 N N . LEU A 1 127 ? 1.956 2.594 14.586 1.00 92.88 127 LEU A N 1
ATOM 997 C CA . LEU A 1 127 ? 0.641 3.001 14.089 1.00 92.88 127 LEU A CA 1
ATOM 998 C C . LEU A 1 127 ? 0.760 3.832 12.805 1.00 92.88 127 LEU A C 1
ATOM 1000 O O . LEU A 1 127 ? 0.076 3.552 11.823 1.00 92.88 127 LEU A O 1
ATOM 1004 N N . VAL A 1 128 ? 1.672 4.808 12.787 1.00 92.06 128 VAL A N 1
ATOM 1005 C CA . VAL A 1 128 ? 1.939 5.643 11.611 1.00 92.06 128 VAL A CA 1
ATOM 1006 C C . VAL A 1 128 ? 2.384 4.783 10.430 1.00 92.06 128 VAL A C 1
ATOM 1008 O O . VAL A 1 128 ? 1.954 5.041 9.312 1.00 92.06 128 VAL A O 1
ATOM 1011 N N . ALA A 1 129 ? 3.186 3.735 10.636 1.00 91.75 129 ALA A N 1
ATOM 1012 C CA . ALA A 1 129 ? 3.546 2.808 9.562 1.00 91.75 129 ALA A CA 1
ATOM 1013 C C . ALA A 1 129 ? 2.320 2.119 8.938 1.00 91.75 129 ALA A C 1
ATOM 1015 O O . ALA A 1 129 ? 2.223 2.040 7.714 1.00 91.75 129 ALA A O 1
ATOM 1016 N N . GLU A 1 130 ? 1.350 1.689 9.745 1.00 93.44 130 GLU A N 1
ATOM 1017 C CA . GLU A 1 130 ? 0.119 1.048 9.258 1.00 93.44 130 GLU A CA 1
ATOM 1018 C C . GLU A 1 130 ? -0.844 2.038 8.583 1.00 93.44 130 GLU A C 1
ATOM 1020 O O . GLU A 1 130 ? -1.465 1.707 7.567 1.00 93.44 130 GLU A O 1
ATOM 1025 N N . MET A 1 131 ? -0.924 3.273 9.083 1.00 95.12 131 MET A N 1
ATOM 1026 C CA . MET A 1 131 ? -1.670 4.361 8.438 1.00 95.12 131 MET A CA 1
ATOM 1027 C C . MET A 1 131 ? -1.081 4.688 7.069 1.00 95.12 131 MET A C 1
ATOM 1029 O O . MET A 1 131 ? -1.786 4.654 6.065 1.00 95.12 131 MET A O 1
ATOM 1033 N N . ARG A 1 132 ? 0.236 4.900 7.012 1.00 95.00 132 ARG A N 1
ATOM 1034 C CA . ARG A 1 132 ? 0.978 5.194 5.780 1.00 95.00 132 ARG A CA 1
ATOM 1035 C C . ARG A 1 132 ? 0.850 4.066 4.761 1.00 95.00 132 ARG A C 1
ATOM 1037 O O . ARG A 1 132 ? 0.714 4.327 3.569 1.00 95.00 132 ARG A O 1
ATOM 1044 N N . TYR A 1 133 ? 0.848 2.811 5.212 1.00 95.62 133 TYR A N 1
ATOM 1045 C CA . TYR A 1 133 ? 0.591 1.679 4.325 1.00 95.62 133 TYR A CA 1
ATOM 1046 C C . TYR A 1 133 ? -0.831 1.719 3.746 1.00 95.62 133 TYR A C 1
ATOM 1048 O O . TYR A 1 133 ? -1.030 1.476 2.557 1.00 95.62 133 TYR A O 1
ATOM 1056 N N . THR A 1 134 ? -1.818 2.083 4.563 1.00 96.62 134 THR A N 1
ATOM 1057 C CA . THR A 1 134 ? -3.219 2.225 4.138 1.00 96.62 134 THR A CA 1
ATOM 1058 C C . THR A 1 134 ? -3.396 3.375 3.138 1.00 96.62 134 THR A C 1
ATOM 1060 O O . THR A 1 134 ? -4.065 3.190 2.123 1.00 96.62 134 THR A O 1
ATOM 1063 N N . GLU A 1 135 ? -2.731 4.515 3.355 1.00 96.19 135 GLU A N 1
ATOM 1064 C CA . GLU A 1 135 ? -2.665 5.633 2.397 1.00 96.19 135 GLU A CA 1
ATOM 1065 C C . GLU A 1 135 ? -2.045 5.198 1.059 1.00 96.19 135 GLU A C 1
ATOM 1067 O O . GLU A 1 135 ? -2.568 5.520 -0.007 1.00 96.19 135 GLU A O 1
ATOM 1072 N N . ALA A 1 136 ? -0.958 4.418 1.097 1.00 95.88 136 ALA A N 1
ATOM 1073 C CA . ALA A 1 136 ? -0.308 3.909 -0.108 1.00 95.88 136 ALA A CA 1
ATOM 1074 C C . ALA A 1 136 ? -1.218 2.941 -0.890 1.00 95.88 136 ALA A C 1
ATOM 1076 O O . ALA A 1 136 ? -1.281 3.007 -2.118 1.00 95.88 136 ALA A O 1
ATOM 1077 N N . LEU A 1 137 ? -1.959 2.069 -0.196 1.00 95.94 137 LEU A N 1
ATOM 1078 C CA . LEU A 1 137 ? -2.947 1.184 -0.825 1.00 95.94 137 LEU A CA 1
ATOM 1079 C C . LEU A 1 137 ? -4.072 1.983 -1.491 1.00 95.94 137 LEU A C 1
ATOM 1081 O O . LEU A 1 137 ? -4.424 1.705 -2.636 1.00 95.94 137 LEU A O 1
ATOM 1085 N N . GLN A 1 138 ? -4.584 3.010 -0.810 1.00 95.19 138 GLN A N 1
ATOM 1086 C CA . GLN A 1 138 ? -5.587 3.909 -1.376 1.00 95.19 138 GLN A CA 1
ATOM 1087 C C . GLN A 1 138 ? -5.067 4.605 -2.638 1.00 95.19 138 GLN A C 1
ATOM 1089 O O . GLN A 1 138 ? -5.749 4.621 -3.662 1.00 95.19 138 GLN A O 1
ATOM 1094 N N . ALA A 1 139 ? -3.846 5.141 -2.588 1.00 93.50 139 ALA A N 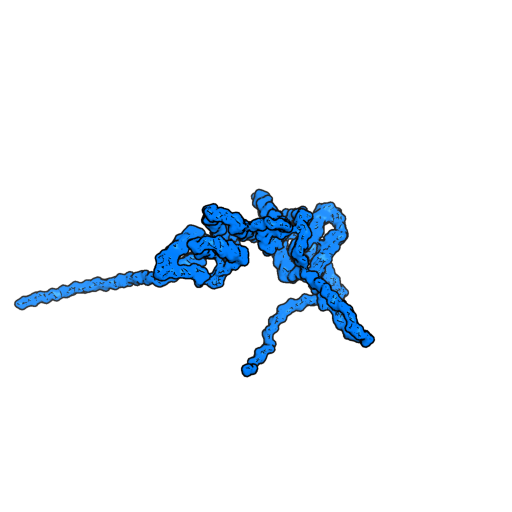1
ATOM 1095 C CA . ALA A 1 139 ? -3.208 5.782 -3.731 1.00 93.50 139 ALA A CA 1
ATOM 1096 C C . ALA A 1 139 ? -3.074 4.832 -4.933 1.00 93.50 139 ALA A C 1
ATOM 1098 O O . ALA A 1 139 ? -3.339 5.230 -6.067 1.00 93.50 139 ALA A O 1
ATOM 1099 N N . ALA A 1 140 ? -2.721 3.565 -4.699 1.00 92.62 140 ALA A N 1
ATOM 1100 C CA . ALA A 1 140 ? -2.558 2.575 -5.762 1.00 92.62 140 ALA A CA 1
ATOM 1101 C C . ALA A 1 140 ? -3.873 2.262 -6.499 1.00 92.62 140 ALA A C 1
ATOM 1103 O O . ALA A 1 140 ? -3.879 2.106 -7.727 1.00 92.62 140 ALA A O 1
ATOM 1104 N N . GLU A 1 141 ? -4.990 2.211 -5.772 1.00 91.00 141 GLU A N 1
ATOM 1105 C CA . GLU A 1 141 ? -6.324 2.001 -6.347 1.00 91.00 141 GLU A CA 1
ATOM 1106 C C . GLU A 1 141 ? -6.821 3.233 -7.116 1.00 91.00 141 GLU A C 1
ATOM 1108 O O . GLU A 1 141 ? -7.462 3.081 -8.153 1.00 91.00 141 GLU A O 1
ATOM 1113 N N . MET A 1 142 ? -6.466 4.444 -6.671 1.00 88.50 142 MET A N 1
ATOM 1114 C CA . MET A 1 142 ? -6.864 5.697 -7.328 1.00 88.50 142 MET A CA 1
ATOM 1115 C C . MET A 1 142 ? -6.090 6.005 -8.622 1.00 88.50 142 MET A C 1
ATOM 1117 O O . MET A 1 142 ? -6.493 6.896 -9.364 1.00 88.50 142 MET A O 1
ATOM 1121 N N . LEU A 1 143 ? -4.988 5.304 -8.914 1.00 86.56 143 LEU A N 1
ATOM 1122 C CA . LEU A 1 143 ? -4.250 5.488 -10.168 1.00 86.56 143 LEU A CA 1
ATOM 1123 C C . LEU A 1 143 ? -5.023 4.928 -11.387 1.00 86.56 143 LEU A C 1
ATOM 1125 O O . LEU A 1 143 ? -5.675 3.889 -11.257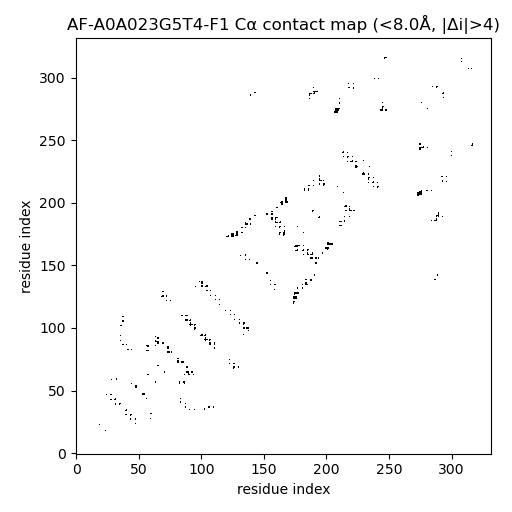 1.00 86.56 143 LEU A O 1
ATOM 1129 N N . PRO A 1 144 ? -4.873 5.500 -12.598 1.00 78.06 144 PRO A N 1
ATOM 1130 C CA . PRO A 1 144 ? -4.120 6.716 -12.906 1.00 78.06 144 PRO A CA 1
ATOM 1131 C C . PRO A 1 144 ? -4.821 7.965 -12.352 1.00 78.06 144 PRO A C 1
ATOM 1133 O O . PRO A 1 144 ? -6.044 8.071 -12.384 1.00 78.06 144 PRO A O 1
ATOM 1136 N N . LEU A 1 145 ? -4.032 8.913 -11.841 1.00 73.62 145 LEU A N 1
ATOM 1137 C CA . LEU A 1 145 ? -4.556 10.164 -11.295 1.00 73.62 145 LEU A CA 1
ATOM 1138 C C . LEU A 1 145 ? -5.167 11.008 -12.424 1.00 73.62 145 LEU A C 1
ATOM 1140 O O . LEU A 1 145 ? -4.615 11.099 -13.521 1.00 73.62 145 LEU A O 1
ATOM 1144 N N . SER A 1 146 ? -6.307 11.640 -12.149 1.00 66.31 146 SER A N 1
ATOM 1145 C CA . SER A 1 146 ? -6.927 12.592 -13.074 1.00 66.31 146 SER A CA 1
ATOM 1146 C C . SER A 1 146 ? -6.089 13.875 -13.182 1.00 66.31 146 SER A C 1
ATOM 1148 O O . SER A 1 146 ? -5.378 14.252 -12.250 1.00 66.31 146 SER A O 1
ATOM 1150 N N . ALA A 1 147 ? -6.197 14.591 -14.306 1.00 58.16 147 ALA A N 1
ATOM 1151 C CA . ALA A 1 147 ? -5.423 15.807 -14.583 1.00 58.16 147 ALA A CA 1
ATOM 1152 C C . ALA A 1 147 ? -5.599 16.922 -13.525 1.00 58.16 147 ALA A C 1
ATOM 1154 O O . ALA A 1 147 ? -4.707 17.749 -13.349 1.00 58.16 147 ALA A O 1
ATOM 1155 N N . ASN A 1 148 ? -6.711 16.921 -12.780 1.00 59.50 148 ASN A N 1
ATOM 1156 C CA . ASN A 1 148 ? -7.004 17.900 -11.726 1.00 59.50 148 ASN A CA 1
ATOM 1157 C C . ASN A 1 148 ? -6.328 17.608 -10.372 1.00 59.50 148 ASN A C 1
ATOM 1159 O O . ASN A 1 148 ? -6.578 18.322 -9.401 1.00 59.50 148 ASN A O 1
ATOM 1163 N N . THR A 1 149 ? -5.484 16.578 -10.275 1.00 63.62 149 THR A N 1
ATOM 1164 C CA . THR A 1 149 ? -5.035 16.031 -8.985 1.00 63.62 149 THR A CA 1
ATOM 1165 C C . THR A 1 149 ? -3.532 16.226 -8.703 1.00 63.62 149 THR A C 1
ATOM 1167 O O . THR A 1 149 ? -2.941 15.488 -7.917 1.00 63.62 149 THR A O 1
ATOM 1170 N N . GLN A 1 150 ? -2.904 17.250 -9.297 1.00 65.19 150 GLN A N 1
ATOM 1171 C CA . GLN A 1 150 ? -1.451 17.510 -9.201 1.00 65.19 150 GLN A CA 1
ATOM 1172 C C . GLN A 1 150 ? -0.917 17.706 -7.767 1.00 65.19 150 GLN A C 1
ATOM 1174 O O . GLN A 1 150 ? 0.216 17.341 -7.467 1.00 65.19 150 GLN A O 1
ATOM 1179 N N . CYS A 1 151 ? -1.715 18.270 -6.855 1.00 63.09 151 CYS A N 1
ATOM 1180 C CA . CYS A 1 151 ? -1.303 18.401 -5.453 1.00 63.09 151 CYS A CA 1
ATOM 1181 C C . CYS A 1 151 ? -1.226 17.024 -4.767 1.00 63.09 151 CYS A C 1
ATOM 1183 O O . CYS A 1 151 ? -0.230 16.702 -4.126 1.00 63.09 151 CYS A O 1
ATOM 1185 N N . GLN A 1 152 ? -2.219 16.154 -5.000 1.00 74.31 152 GLN A N 1
ATOM 1186 C CA . GLN A 1 152 ? -2.227 14.815 -4.400 1.00 74.31 152 GLN A CA 1
ATOM 1187 C C . GLN A 1 152 ? -1.119 13.927 -4.975 1.00 74.31 152 GLN A C 1
ATOM 1189 O O . GLN A 1 152 ? -0.621 13.061 -4.261 1.00 74.31 152 GLN A O 1
ATOM 1194 N N . SER A 1 153 ? -0.685 14.139 -6.228 1.00 80.75 153 SER A N 1
ATOM 1195 C CA . SER A 1 153 ? 0.473 13.404 -6.747 1.00 80.75 153 SER A CA 1
ATOM 1196 C C . SER A 1 153 ? 1.740 13.713 -5.952 1.00 80.75 153 SER A C 1
ATOM 1198 O O . SER A 1 153 ? 2.469 12.782 -5.637 1.00 80.75 153 SER A O 1
ATOM 1200 N N . ALA A 1 154 ? 1.985 14.968 -5.559 1.00 89.12 154 ALA A N 1
ATOM 1201 C CA . ALA A 1 154 ? 3.178 15.325 -4.785 1.00 89.12 154 ALA A CA 1
ATOM 1202 C C . ALA A 1 154 ? 3.200 14.654 -3.399 1.00 89.12 154 ALA A C 1
ATOM 1204 O O . ALA A 1 154 ? 4.223 14.087 -3.008 1.00 89.12 154 ALA A O 1
ATOM 1205 N N . ASP A 1 155 ? 2.062 14.638 -2.699 1.00 91.38 155 ASP A N 1
ATOM 1206 C CA . ASP A 1 155 ? 1.937 13.984 -1.391 1.00 91.38 155 ASP A CA 1
ATOM 1207 C C . ASP A 1 155 ? 2.147 12.465 -1.489 1.00 91.38 155 ASP A C 1
ATOM 1209 O O . ASP A 1 155 ? 2.863 11.876 -0.675 1.00 91.38 155 ASP A O 1
ATOM 1213 N N . ILE A 1 156 ? 1.578 11.823 -2.517 1.00 92.44 156 ILE A N 1
ATOM 1214 C CA . ILE A 1 156 ? 1.746 10.382 -2.768 1.00 92.44 156 ILE A CA 1
ATOM 1215 C C . ILE A 1 156 ? 3.203 10.060 -3.126 1.00 92.44 156 ILE A C 1
ATOM 1217 O O . ILE A 1 156 ? 3.751 9.071 -2.633 1.00 92.44 156 ILE A O 1
ATOM 1221 N N . ILE A 1 157 ? 3.850 10.892 -3.947 1.00 94.25 157 ILE A N 1
ATOM 1222 C CA . ILE A 1 157 ? 5.270 10.746 -4.291 1.00 94.25 157 ILE A CA 1
ATOM 1223 C C . ILE A 1 157 ? 6.121 10.844 -3.027 1.00 94.25 157 ILE A C 1
ATOM 1225 O O . ILE A 1 157 ? 6.976 9.990 -2.789 1.00 94.25 157 ILE A O 1
ATOM 1229 N N . GLN A 1 158 ? 5.868 11.845 -2.182 1.00 94.62 158 GLN A N 1
ATOM 1230 C CA . GLN A 1 158 ? 6.600 12.021 -0.934 1.00 94.62 158 GLN A CA 1
ATOM 1231 C C . GLN A 1 158 ? 6.380 10.838 0.017 1.00 94.62 158 GLN A C 1
ATOM 1233 O O . GLN A 1 158 ? 7.348 10.325 0.585 1.00 94.62 158 GLN A O 1
ATOM 1238 N N . LEU A 1 159 ? 5.140 10.366 0.165 1.00 94.56 159 LEU A N 1
ATOM 1239 C CA . LEU A 1 159 ? 4.801 9.167 0.931 1.00 94.56 159 LEU A CA 1
ATOM 1240 C C . LEU A 1 159 ? 5.600 7.953 0.440 1.00 94.56 159 LEU A C 1
ATOM 1242 O O . LEU A 1 159 ? 6.302 7.312 1.224 1.00 94.56 159 LEU A O 1
ATOM 1246 N N . ALA A 1 160 ? 5.532 7.656 -0.858 1.00 95.00 160 ALA A N 1
ATOM 1247 C CA . ALA A 1 160 ? 6.181 6.487 -1.433 1.00 95.00 160 ALA A CA 1
ATOM 1248 C C . ALA A 1 160 ? 7.712 6.579 -1.357 1.00 95.00 160 ALA A C 1
ATOM 1250 O O . ALA A 1 160 ? 8.366 5.610 -0.970 1.00 95.00 160 ALA A O 1
ATOM 1251 N N . ARG A 1 161 ? 8.290 7.754 -1.644 1.00 93.88 161 ARG A N 1
ATOM 1252 C CA . ARG A 1 161 ? 9.733 8.008 -1.532 1.00 93.88 161 ARG A CA 1
ATOM 1253 C C . ARG A 1 161 ? 10.222 7.848 -0.098 1.00 93.88 161 ARG A C 1
ATOM 1255 O O . ARG A 1 161 ? 11.199 7.143 0.137 1.00 93.88 161 ARG A O 1
ATOM 1262 N N . THR A 1 162 ? 9.555 8.478 0.868 1.00 92.31 162 THR A N 1
ATOM 1263 C CA . THR A 1 162 ? 9.976 8.415 2.277 1.00 92.31 162 THR A CA 1
ATOM 1264 C C . THR A 1 162 ? 9.874 7.006 2.845 1.00 92.31 162 THR A C 1
ATOM 1266 O O . THR A 1 162 ? 10.806 6.570 3.517 1.00 92.31 162 THR A O 1
ATOM 1269 N N . ALA A 1 163 ? 8.807 6.268 2.533 1.00 91.44 163 ALA A N 1
ATOM 1270 C CA . ALA A 1 163 ? 8.657 4.879 2.950 1.00 91.44 163 ALA A CA 1
ATOM 1271 C C . ALA A 1 163 ? 9.718 3.971 2.312 1.00 91.44 163 ALA A C 1
ATOM 1273 O O . ALA A 1 163 ? 10.369 3.193 3.010 1.00 91.44 163 ALA A O 1
ATOM 1274 N N . LEU A 1 164 ? 9.953 4.108 1.005 1.00 91.12 164 LEU A N 1
ATOM 1275 C CA . LEU A 1 164 ? 10.960 3.317 0.304 1.00 91.12 164 LEU A CA 1
ATOM 1276 C C . LEU A 1 164 ? 12.359 3.550 0.887 1.00 91.12 164 LEU A C 1
ATOM 1278 O O . LEU A 1 164 ? 13.054 2.601 1.252 1.00 91.12 164 LEU A O 1
ATOM 1282 N N . LEU A 1 165 ? 12.756 4.817 1.030 1.00 89.44 165 LEU A N 1
ATOM 1283 C CA . LEU A 1 165 ? 14.050 5.176 1.601 1.00 89.44 165 LEU A CA 1
ATOM 1284 C C . LEU A 1 165 ? 14.159 4.752 3.068 1.00 89.44 165 LEU A C 1
ATOM 1286 O O . LEU A 1 165 ? 15.221 4.303 3.478 1.00 89.44 165 LEU A O 1
ATOM 1290 N N . ALA A 1 166 ? 13.090 4.854 3.862 1.00 88.12 166 ALA A N 1
ATOM 1291 C CA . ALA A 1 166 ? 13.097 4.404 5.253 1.00 88.12 166 ALA A CA 1
ATOM 1292 C C . ALA A 1 166 ? 13.262 2.884 5.380 1.00 88.12 166 ALA A C 1
ATOM 1294 O O . ALA A 1 166 ? 13.939 2.432 6.297 1.00 88.12 166 ALA A O 1
ATOM 1295 N N . TYR A 1 167 ? 12.680 2.100 4.468 1.00 87.56 167 TYR A N 1
ATOM 1296 C CA . TYR A 1 167 ? 12.825 0.645 4.468 1.00 87.56 167 TYR A CA 1
ATOM 1297 C C . TYR A 1 167 ? 14.260 0.195 4.153 1.00 87.56 167 TYR A C 1
ATOM 1299 O O . TYR A 1 167 ? 14.755 -0.754 4.762 1.00 87.56 167 TYR A O 1
ATOM 1307 N N . TYR A 1 168 ? 14.921 0.880 3.214 1.00 81.44 168 TYR A N 1
ATOM 1308 C CA . TYR A 1 168 ? 16.273 0.543 2.751 1.00 81.44 168 TYR A CA 1
ATOM 1309 C C . TYR A 1 168 ? 17.399 1.326 3.443 1.00 81.44 168 TYR A C 1
ATOM 1311 O O . TYR A 1 168 ? 18.572 1.006 3.248 1.00 81.44 168 TYR A O 1
ATOM 1319 N N . ALA A 1 169 ? 17.077 2.338 4.251 1.00 79.88 169 ALA A N 1
ATOM 1320 C CA . ALA A 1 169 ? 18.055 3.021 5.085 1.00 79.88 169 ALA A CA 1
ATOM 1321 C C . ALA A 1 169 ? 18.483 2.110 6.244 1.00 79.88 169 ALA A C 1
ATOM 1323 O O . ALA A 1 169 ? 17.654 1.629 7.010 1.00 79.88 169 ALA A O 1
ATOM 1324 N N . ASP A 1 170 ? 19.794 1.934 6.404 1.00 60.19 170 ASP A N 1
ATOM 1325 C CA . ASP A 1 170 ? 20.442 1.122 7.447 1.00 60.19 170 ASP A CA 1
ATOM 1326 C C . ASP A 1 170 ? 20.414 1.788 8.841 1.00 60.19 170 ASP A C 1
ATOM 1328 O O . ASP A 1 170 ? 21.372 1.742 9.606 1.00 60.19 170 ASP A O 1
ATOM 1332 N N . ALA A 1 171 ? 19.342 2.518 9.149 1.00 58.75 171 ALA A N 1
ATOM 1333 C CA . ALA A 1 171 ? 19.247 3.327 10.353 1.00 58.75 171 ALA A CA 1
ATOM 1334 C C . ALA A 1 171 ? 18.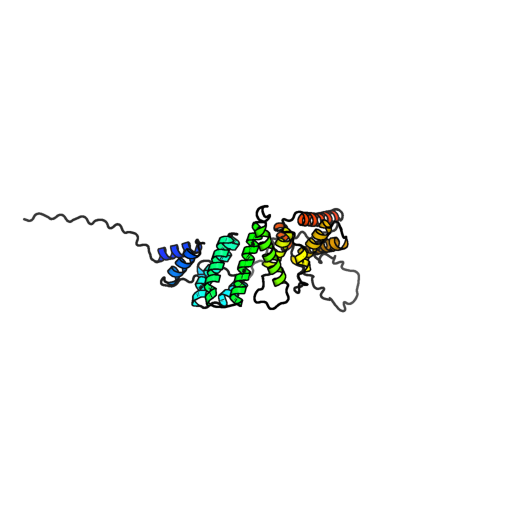263 2.711 11.349 1.00 58.75 171 ALA A C 1
ATOM 1336 O O . ALA A 1 171 ? 17.135 2.369 10.992 1.00 58.75 171 ALA A O 1
ATOM 1337 N N . ASP A 1 172 ? 18.689 2.649 12.610 1.00 55.41 172 ASP A N 1
ATOM 1338 C CA . ASP A 1 172 ? 17.868 2.325 13.776 1.00 55.41 172 ASP A CA 1
ATOM 1339 C C . ASP A 1 172 ? 16.848 3.455 14.006 1.00 55.41 172 ASP A C 1
ATOM 1341 O O . ASP A 1 172 ? 17.059 4.395 14.775 1.00 55.41 172 ASP A O 1
ATOM 1345 N N . LYS A 1 173 ? 15.786 3.452 13.197 1.00 64.06 173 LYS A N 1
ATOM 1346 C CA . LYS A 1 173 ? 14.678 4.403 13.270 1.00 64.06 173 LYS A CA 1
ATOM 1347 C C . LYS A 1 173 ? 13.465 3.688 13.845 1.00 64.06 173 LYS A C 1
ATOM 1349 O O . LYS A 1 173 ? 13.096 2.616 13.376 1.00 64.06 173 LYS A O 1
ATOM 1354 N N . ASP A 1 174 ? 12.787 4.351 14.783 1.00 72.56 174 ASP A N 1
ATOM 1355 C CA . ASP A 1 174 ? 11.509 3.895 15.355 1.00 72.56 174 ASP A CA 1
ATOM 1356 C C . ASP A 1 174 ? 10.450 3.598 14.271 1.00 72.56 174 ASP A C 1
ATOM 1358 O O . ASP A 1 174 ? 9.549 2.787 14.475 1.00 72.56 174 ASP A O 1
ATOM 1362 N N . TYR A 1 175 ? 10.560 4.253 13.108 1.00 79.50 175 TYR A N 1
ATOM 1363 C CA . TYR A 1 175 ? 9.721 4.029 11.935 1.00 79.50 175 TYR A CA 1
ATOM 1364 C C . TYR A 1 175 ? 10.388 3.070 10.947 1.00 79.50 175 TYR A C 1
ATOM 1366 O O . TYR A 1 175 ? 11.396 3.415 10.324 1.00 79.50 175 TYR A O 1
ATOM 1374 N N . ARG A 1 176 ? 9.763 1.907 10.738 1.00 81.25 176 ARG A N 1
ATOM 1375 C CA . ARG A 1 176 ? 10.161 0.943 9.710 1.00 81.25 176 ARG A CA 1
ATOM 1376 C C . ARG A 1 176 ? 8.931 0.419 8.959 1.00 81.25 176 ARG A C 1
ATOM 1378 O O . ARG A 1 176 ? 8.129 -0.301 9.553 1.00 81.25 176 ARG A O 1
ATOM 1385 N N . PRO A 1 177 ? 8.772 0.755 7.667 1.00 86.06 177 PRO A N 1
ATOM 1386 C CA . PRO A 1 177 ? 7.738 0.166 6.821 1.00 86.06 177 PRO A CA 1
ATOM 1387 C C . PRO A 1 177 ? 7.847 -1.359 6.766 1.00 86.06 177 PRO A C 1
ATOM 1389 O O . PRO A 1 177 ? 8.941 -1.919 6.877 1.00 86.06 177 PRO A O 1
ATOM 1392 N N . CYS A 1 178 ? 6.724 -2.045 6.557 1.00 87.12 178 CYS A N 1
ATOM 1393 C CA . CYS A 1 178 ? 6.765 -3.462 6.211 1.00 87.12 178 CYS A CA 1
ATOM 1394 C C . CYS A 1 178 ? 7.243 -3.653 4.765 1.00 87.12 178 CYS A C 1
ATOM 1396 O O . CYS A 1 178 ? 7.253 -2.724 3.950 1.00 87.12 178 CYS A O 1
ATOM 1398 N N . ARG A 1 179 ? 7.637 -4.886 4.441 1.00 87.06 179 ARG A N 1
ATOM 1399 C CA . ARG A 1 179 ? 8.118 -5.244 3.105 1.00 87.06 179 ARG A CA 1
ATOM 1400 C C . ARG A 1 179 ? 7.055 -4.972 2.040 1.00 87.06 179 ARG A C 1
ATOM 1402 O O . ARG A 1 179 ? 7.363 -4.392 1.009 1.00 87.06 179 ARG A O 1
ATOM 1409 N N . GLU A 1 180 ? 5.812 -5.353 2.308 1.00 89.44 180 GLU A N 1
ATOM 1410 C CA . GLU A 1 180 ? 4.675 -5.212 1.398 1.00 89.44 180 GLU A CA 1
ATOM 1411 C C . GLU A 1 180 ? 4.418 -3.743 1.048 1.00 89.44 180 GLU A C 1
ATOM 1413 O O . GLU A 1 180 ? 4.134 -3.416 -0.103 1.00 89.44 180 GLU A O 1
ATOM 1418 N N . MET A 1 181 ? 4.572 -2.843 2.025 1.00 91.69 181 MET A N 1
ATOM 1419 C CA . MET A 1 181 ? 4.491 -1.403 1.795 1.00 91.69 181 MET A CA 1
ATOM 1420 C C . MET A 1 181 ? 5.637 -0.921 0.900 1.00 91.69 181 MET A C 1
ATOM 1422 O O . MET A 1 181 ? 5.391 -0.180 -0.045 1.00 91.69 181 MET A O 1
ATOM 1426 N N . ALA A 1 182 ? 6.876 -1.349 1.155 1.00 90.81 182 ALA A N 1
ATOM 1427 C CA . ALA A 1 182 ? 8.022 -0.950 0.338 1.00 90.81 182 ALA A CA 1
ATOM 1428 C C . ALA A 1 182 ? 7.891 -1.424 -1.124 1.00 90.81 182 ALA A C 1
ATOM 1430 O O . ALA A 1 182 ? 8.154 -0.654 -2.050 1.00 90.81 182 ALA A O 1
ATOM 1431 N N . GLU A 1 183 ? 7.433 -2.662 -1.345 1.00 90.94 183 GLU A N 1
ATOM 1432 C CA . GLU A 1 183 ? 7.167 -3.213 -2.682 1.00 90.94 183 GLU A CA 1
ATOM 1433 C C . GLU A 1 183 ? 6.031 -2.453 -3.398 1.00 90.94 183 GLU A C 1
ATOM 1435 O O . GLU A 1 183 ? 6.148 -2.125 -4.583 1.00 90.94 183 GLU A O 1
ATOM 1440 N N . LEU A 1 184 ? 4.968 -2.088 -2.672 1.00 93.44 184 LEU A N 1
ATOM 1441 C CA . LEU A 1 184 ? 3.894 -1.239 -3.191 1.00 93.44 184 LEU A CA 1
ATOM 1442 C C . LEU A 1 184 ? 4.410 0.152 -3.587 1.00 93.44 184 LEU A C 1
ATOM 1444 O O . LEU A 1 184 ? 4.097 0.641 -4.673 1.00 93.44 184 LEU A O 1
ATOM 1448 N N . CYS A 1 185 ? 5.233 0.777 -2.741 1.00 94.31 185 CYS A N 1
ATOM 1449 C CA . CYS A 1 185 ? 5.830 2.084 -3.009 1.00 94.31 185 CYS A CA 1
ATOM 1450 C C . CYS A 1 185 ? 6.744 2.069 -4.241 1.00 94.31 185 CYS A C 1
ATOM 1452 O O . CYS A 1 185 ? 6.746 3.044 -4.989 1.00 94.31 185 CYS A O 1
ATOM 1454 N N . CYS A 1 186 ? 7.457 0.969 -4.509 1.00 93.81 186 CYS A N 1
ATOM 1455 C CA . CYS A 1 186 ? 8.207 0.812 -5.761 1.00 93.81 186 CYS A CA 1
ATOM 1456 C C . CYS A 1 186 ? 7.280 0.933 -6.981 1.00 93.81 186 CYS A C 1
ATOM 1458 O O . CYS A 1 186 ? 7.553 1.692 -7.909 1.00 93.81 186 CYS A O 1
ATOM 1460 N N . THR A 1 187 ? 6.153 0.220 -6.959 1.00 93.69 187 THR A N 1
ATOM 1461 C CA . THR A 1 187 ? 5.197 0.219 -8.075 1.00 93.69 187 THR A CA 1
ATOM 1462 C C . THR A 1 187 ? 4.493 1.569 -8.226 1.00 93.69 187 THR A C 1
ATOM 1464 O O . THR A 1 187 ? 4.318 2.052 -9.342 1.00 93.69 187 THR A O 1
ATOM 1467 N N . LEU A 1 188 ? 4.144 2.224 -7.112 1.00 95.00 188 LEU A N 1
ATOM 1468 C CA . LEU A 1 188 ? 3.591 3.582 -7.112 1.00 95.00 188 LEU A CA 1
ATOM 1469 C C . LEU A 1 188 ? 4.541 4.586 -7.772 1.00 95.00 188 LEU A C 1
ATOM 1471 O O . LEU A 1 188 ? 4.113 5.333 -8.645 1.00 95.00 188 LEU A O 1
ATOM 1475 N N . LEU A 1 189 ? 5.821 4.586 -7.390 1.00 95.06 189 LEU A N 1
ATOM 1476 C CA . LEU A 1 189 ? 6.816 5.507 -7.949 1.00 95.06 189 LEU A CA 1
ATOM 1477 C C . LEU A 1 189 ? 7.031 5.270 -9.448 1.00 95.06 189 LEU A C 1
ATOM 1479 O O . LEU A 1 189 ? 7.099 6.232 -10.206 1.00 95.06 189 LEU A O 1
ATOM 1483 N N . LEU A 1 190 ? 7.061 4.008 -9.894 1.00 94.81 190 LEU A N 1
ATOM 1484 C CA . LEU A 1 190 ? 7.101 3.680 -11.324 1.00 94.81 190 LEU A CA 1
ATOM 1485 C C . LEU A 1 190 ? 5.890 4.237 -12.074 1.00 94.81 190 LEU A C 1
ATOM 1487 O O . LEU A 1 190 ? 6.062 4.877 -13.109 1.00 94.81 190 LEU A O 1
ATOM 1491 N N . ASN A 1 191 ? 4.686 4.031 -11.533 1.00 94.12 191 ASN A N 1
ATOM 1492 C CA . ASN A 1 191 ? 3.438 4.528 -12.115 1.00 94.12 191 ASN A CA 1
ATOM 1493 C C . ASN A 1 191 ? 3.369 6.057 -12.187 1.00 94.12 191 ASN A C 1
ATOM 1495 O O . ASN A 1 191 ? 2.656 6.596 -13.029 1.00 94.12 191 ASN A O 1
ATOM 1499 N N . LEU A 1 192 ? 4.078 6.741 -11.290 1.00 92.75 192 LEU A N 1
ATOM 1500 C CA . LEU A 1 192 ? 4.138 8.198 -11.205 1.00 92.75 192 LEU A CA 1
ATOM 1501 C C . LEU A 1 192 ? 5.324 8.795 -11.980 1.00 92.75 192 LEU A C 1
ATOM 1503 O O . LEU A 1 192 ? 5.451 10.012 -12.028 1.00 92.75 192 LEU A O 1
ATOM 1507 N N . GLY A 1 193 ? 6.175 7.968 -12.600 1.00 91.81 193 GLY A N 1
ATOM 1508 C CA . GLY A 1 193 ? 7.342 8.433 -13.359 1.00 91.81 193 GLY A CA 1
ATOM 1509 C C . GLY A 1 193 ? 8.537 8.866 -12.500 1.00 91.81 193 GLY A C 1
ATOM 1510 O O . GLY A 1 193 ? 9.498 9.431 -13.017 1.00 91.81 193 GLY A O 1
ATOM 1511 N N . GLU A 1 194 ? 8.518 8.583 -11.198 1.00 94.06 194 GLU A N 1
ATOM 1512 C CA . GLU A 1 194 ? 9.538 9.010 -10.235 1.00 94.06 194 GLU A CA 1
ATOM 1513 C C . GLU A 1 194 ? 10.717 8.030 -10.187 1.00 94.06 194 GLU A C 1
ATOM 1515 O O . GLU A 1 194 ? 10.929 7.278 -9.231 1.00 94.06 194 GLU A O 1
ATOM 1520 N N . TRP A 1 195 ? 11.493 8.006 -11.268 1.00 93.25 195 TRP A N 1
ATOM 1521 C CA . TRP A 1 195 ? 12.562 7.024 -11.476 1.00 93.25 195 TRP A CA 1
ATOM 1522 C C . TRP A 1 195 ? 13.851 7.319 -10.699 1.00 93.25 195 TRP A C 1
ATOM 1524 O O . TRP A 1 195 ? 14.624 6.403 -10.412 1.00 93.25 195 TRP A O 1
ATOM 1534 N N . ASP A 1 196 ? 14.103 8.579 -10.342 1.00 91.81 196 ASP A N 1
ATOM 1535 C CA . ASP A 1 196 ? 15.361 8.989 -9.704 1.00 91.81 196 ASP A CA 1
ATOM 1536 C C . ASP A 1 196 ? 15.523 8.428 -8.285 1.00 91.81 196 ASP A C 1
ATOM 1538 O O . ASP A 1 196 ? 16.637 8.104 -7.864 1.00 91.81 196 ASP A O 1
ATOM 1542 N N . VAL A 1 197 ? 14.407 8.193 -7.591 1.00 91.19 197 VAL A N 1
ATOM 1543 C CA . VAL A 1 197 ? 14.374 7.676 -6.215 1.00 91.19 197 VAL A CA 1
ATOM 1544 C C . VAL A 1 197 ? 15.104 6.333 -6.076 1.00 91.19 197 VAL A C 1
ATOM 1546 O O . VAL A 1 197 ? 15.770 6.081 -5.072 1.00 91.19 197 VAL A O 1
ATOM 1549 N N . PHE A 1 198 ? 15.052 5.472 -7.097 1.00 90.31 198 PHE A N 1
ATOM 1550 C CA . PHE A 1 198 ? 15.707 4.156 -7.069 1.00 90.31 198 PHE A CA 1
ATOM 1551 C C . PHE A 1 198 ? 17.241 4.227 -7.099 1.00 90.31 198 PHE A C 1
ATOM 1553 O O . PHE A 1 198 ? 17.913 3.247 -6.765 1.00 90.31 198 PHE A O 1
ATOM 1560 N N . SER A 1 199 ? 17.803 5.370 -7.504 1.00 87.25 199 SER A N 1
ATOM 1561 C CA . SER A 1 199 ? 19.249 5.621 -7.453 1.00 87.25 199 SER A CA 1
ATOM 1562 C C . SER A 1 199 ? 19.698 6.141 -6.085 1.00 87.25 199 SER A C 1
ATOM 1564 O O . SER A 1 199 ? 20.851 5.944 -5.710 1.00 87.25 199 SER A O 1
ATOM 1566 N N . GLU A 1 200 ? 18.794 6.787 -5.342 1.00 85.69 200 GLU A N 1
ATOM 1567 C CA . GLU A 1 200 ? 19.034 7.302 -3.987 1.00 85.69 200 GLU A CA 1
ATOM 1568 C C . GLU A 1 200 ? 18.956 6.200 -2.926 1.00 85.69 200 GLU A C 1
ATOM 1570 O O . GLU A 1 200 ? 19.658 6.246 -1.915 1.00 85.69 200 GLU A O 1
ATOM 1575 N N . ALA A 1 201 ? 18.092 5.207 -3.151 1.00 79.00 201 ALA A N 1
ATOM 1576 C CA . ALA A 1 201 ? 17.962 4.057 -2.275 1.00 79.00 201 ALA A CA 1
ATOM 1577 C C . ALA A 1 201 ? 19.270 3.240 -2.260 1.00 79.00 201 ALA A C 1
ATOM 1579 O O . ALA A 1 201 ? 19.795 2.836 -3.304 1.00 79.00 201 ALA A O 1
ATOM 1580 N N . GLY A 1 202 ? 19.807 3.013 -1.056 1.00 66.19 202 GLY A N 1
ATOM 1581 C CA . GLY A 1 202 ? 21.029 2.238 -0.836 1.00 66.19 202 GLY A CA 1
ATOM 1582 C C . GLY A 1 202 ? 20.923 0.792 -1.337 1.00 66.19 202 GLY A C 1
ATOM 1583 O O . GLY A 1 202 ? 19.851 0.312 -1.704 1.00 66.19 202 GLY A O 1
ATOM 1584 N N . LYS A 1 203 ? 22.051 0.069 -1.359 1.00 65.81 203 LYS A N 1
ATOM 1585 C CA . LYS A 1 203 ? 22.052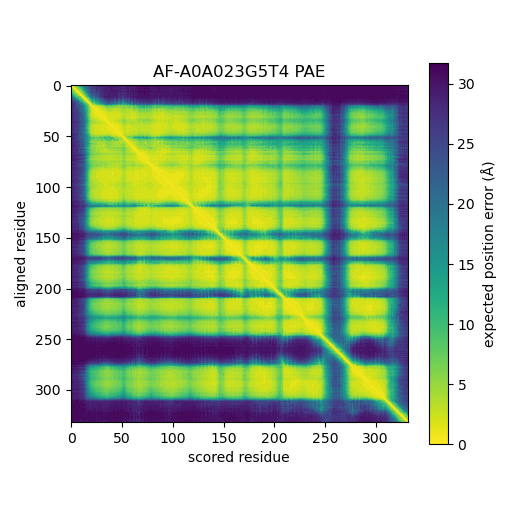 -1.359 -1.722 1.00 65.81 203 LYS A CA 1
ATOM 1586 C C . LYS A 1 203 ? 21.154 -2.138 -0.746 1.00 65.81 203 LYS A C 1
ATOM 1588 O O . LYS A 1 203 ? 21.363 -1.998 0.461 1.00 65.81 203 LYS A O 1
ATOM 1593 N N . PRO A 1 204 ? 20.209 -2.970 -1.217 1.00 60.62 204 PRO A N 1
ATOM 1594 C CA . PRO A 1 204 ? 19.407 -3.786 -0.316 1.00 60.62 204 PRO A CA 1
ATOM 1595 C C . PRO A 1 204 ? 20.318 -4.757 0.445 1.00 60.62 204 PRO A C 1
ATOM 1597 O O . PRO A 1 204 ? 21.046 -5.540 -0.160 1.00 60.62 204 PRO A O 1
ATOM 1600 N N . GLN A 1 205 ? 20.300 -4.694 1.781 1.00 52.97 205 GLN A N 1
ATOM 1601 C CA . GLN A 1 205 ? 21.050 -5.638 2.621 1.00 52.97 205 GLN A CA 1
ATOM 1602 C C . GLN A 1 205 ? 20.396 -7.024 2.668 1.00 52.97 205 GLN A C 1
ATOM 1604 O O . GLN A 1 205 ? 21.083 -8.032 2.832 1.00 52.97 205 GLN A O 1
ATOM 1609 N N . GLN A 1 206 ? 19.073 -7.104 2.483 1.00 52.22 206 GLN A N 1
ATOM 1610 C CA . GLN A 1 206 ? 18.410 -8.383 2.266 1.00 52.22 206 GLN A CA 1
ATOM 1611 C C . GLN A 1 206 ? 18.693 -8.846 0.837 1.00 52.22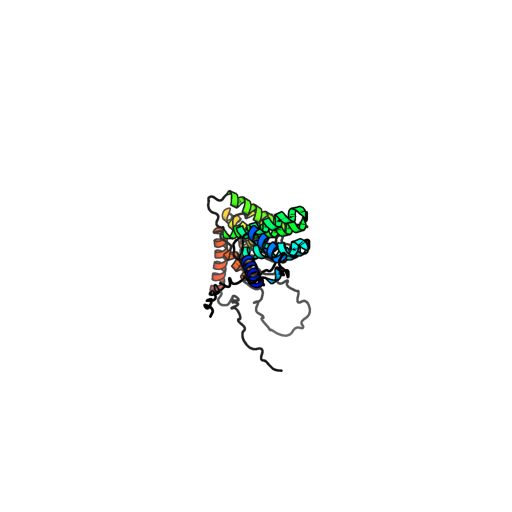 206 GLN A C 1
ATOM 1613 O O . GLN A 1 206 ? 18.239 -8.229 -0.123 1.00 52.22 206 GLN A O 1
ATOM 1618 N N . ALA A 1 207 ? 19.388 -9.976 0.716 1.00 44.94 207 ALA A N 1
ATOM 1619 C CA . ALA A 1 207 ? 19.742 -10.650 -0.530 1.00 44.94 207 ALA A CA 1
ATOM 1620 C C . ALA A 1 207 ? 18.547 -11.091 -1.404 1.00 44.94 207 ALA A C 1
ATOM 1622 O O . ALA A 1 207 ? 18.738 -11.916 -2.287 1.00 44.94 207 ALA A O 1
ATOM 1623 N N . SER A 1 208 ? 17.323 -10.598 -1.187 1.00 47.81 208 SER A N 1
ATOM 1624 C CA . SER A 1 208 ? 16.205 -10.859 -2.089 1.00 47.81 208 SER A CA 1
ATOM 1625 C C . SER A 1 208 ? 16.307 -9.946 -3.305 1.00 47.81 208 SER A C 1
ATOM 1627 O O . SER A 1 208 ? 16.043 -8.747 -3.199 1.00 47.81 208 SER A O 1
ATOM 1629 N N . ILE A 1 209 ? 16.622 -10.526 -4.463 1.00 55.50 209 ILE A N 1
ATOM 1630 C CA . ILE A 1 209 ? 16.278 -9.941 -5.760 1.00 55.50 209 ILE A CA 1
ATOM 1631 C C . ILE A 1 209 ? 14.749 -9.855 -5.786 1.00 55.50 209 ILE A C 1
ATOM 1633 O O . ILE A 1 209 ? 14.028 -10.832 -5.980 1.00 55.50 209 ILE A O 1
ATOM 1637 N N . GLY A 1 210 ? 14.274 -8.680 -5.381 1.00 74.25 210 GLY A N 1
ATOM 1638 C CA . GLY A 1 210 ? 12.888 -8.381 -5.049 1.00 74.25 210 GLY A CA 1
ATOM 1639 C C . GLY A 1 210 ? 12.253 -7.426 -6.055 1.00 74.25 210 GLY A C 1
ATOM 1640 O O . GLY A 1 210 ? 12.844 -7.090 -7.084 1.00 74.25 210 GLY A O 1
ATOM 1641 N N . VAL A 1 211 ? 11.041 -6.965 -5.730 1.00 84.38 211 VAL A N 1
ATOM 1642 C CA . VAL A 1 211 ? 10.299 -5.986 -6.544 1.00 84.38 211 VAL A CA 1
ATOM 1643 C C . VAL A 1 211 ? 11.133 -4.720 -6.735 1.00 84.38 211 VAL A C 1
ATOM 1645 O O . VAL A 1 211 ? 11.094 -4.122 -7.804 1.00 84.38 211 VAL A O 1
ATOM 1648 N N . PHE A 1 212 ? 11.950 -4.359 -5.743 1.00 88.00 212 PHE A N 1
ATOM 1649 C CA . PHE A 1 212 ? 12.860 -3.222 -5.810 1.00 88.00 212 PHE A CA 1
ATOM 1650 C C . PHE A 1 212 ? 13.911 -3.332 -6.920 1.00 88.00 212 PHE A C 1
ATOM 1652 O O . PHE A 1 212 ? 14.047 -2.390 -7.689 1.00 88.00 212 PHE A O 1
ATOM 1659 N N . GLU A 1 213 ? 14.623 -4.457 -7.051 1.00 87.19 213 GLU A N 1
ATOM 1660 C CA . GLU A 1 213 ? 15.668 -4.605 -8.081 1.00 87.19 213 GLU A CA 1
ATOM 1661 C C . GLU A 1 213 ? 15.066 -4.588 -9.490 1.00 87.19 213 GLU A C 1
ATOM 1663 O O . GLU A 1 213 ? 15.576 -3.903 -10.377 1.00 87.19 213 GLU A O 1
ATOM 1668 N N . LEU A 1 214 ? 13.917 -5.251 -9.676 1.00 89.12 214 LEU A N 1
ATOM 1669 C CA . LEU A 1 214 ? 13.156 -5.155 -10.922 1.00 89.12 214 LEU A CA 1
ATOM 1670 C C . LEU A 1 214 ? 12.721 -3.716 -11.201 1.00 89.12 214 LEU A C 1
ATOM 1672 O O . LEU A 1 214 ? 12.897 -3.227 -12.313 1.00 89.12 214 LEU A O 1
ATOM 1676 N N . SER A 1 215 ? 12.176 -3.037 -10.191 1.00 92.31 215 SER A N 1
ATOM 1677 C CA . SER A 1 215 ? 11.698 -1.661 -10.328 1.00 92.31 215 SER A CA 1
ATOM 1678 C C . SER A 1 215 ? 12.838 -0.704 -10.644 1.00 92.31 215 SER A C 1
ATOM 1680 O O . SER A 1 215 ? 12.692 0.154 -11.504 1.00 92.31 215 SER A O 1
ATOM 1682 N N . LYS A 1 216 ? 14.001 -0.893 -10.022 1.00 92.56 216 LYS A N 1
ATOM 1683 C CA . LYS A 1 216 ? 15.217 -0.123 -10.272 1.00 92.56 216 LYS A CA 1
ATOM 1684 C C . LYS A 1 216 ? 15.745 -0.333 -11.689 1.00 92.56 216 LYS A C 1
ATOM 1686 O O . LYS A 1 216 ? 16.044 0.647 -12.370 1.00 92.56 216 LYS A O 1
ATOM 1691 N N . ALA A 1 217 ? 15.834 -1.582 -12.151 1.00 92.50 217 ALA A N 1
ATOM 1692 C CA . ALA A 1 217 ? 16.253 -1.890 -13.517 1.00 92.50 217 ALA A CA 1
ATOM 1693 C C . ALA A 1 217 ? 15.267 -1.314 -14.546 1.00 92.50 217 ALA A C 1
ATOM 1695 O O . ALA A 1 217 ? 15.680 -0.708 -15.534 1.00 92.50 217 ALA A O 1
ATOM 1696 N N . LEU A 1 218 ? 13.964 -1.444 -14.288 1.00 94.81 218 LEU A N 1
ATOM 1697 C CA . LEU A 1 218 ? 12.913 -0.909 -15.148 1.00 94.81 218 LEU A CA 1
ATOM 1698 C C . LEU A 1 218 ? 12.946 0.622 -15.198 1.00 94.81 218 LEU A C 1
ATOM 1700 O O . LEU A 1 218 ? 12.966 1.186 -16.287 1.00 94.81 218 LEU A O 1
ATOM 1704 N N . ALA A 1 219 ? 13.049 1.289 -14.047 1.00 95.50 219 ALA A N 1
ATOM 1705 C CA . ALA A 1 219 ? 13.175 2.741 -13.944 1.00 95.50 219 ALA A CA 1
ATOM 1706 C C . ALA A 1 219 ? 14.407 3.266 -14.702 1.00 95.50 219 ALA A C 1
ATOM 1708 O O . ALA A 1 219 ? 14.323 4.275 -15.403 1.00 95.50 219 ALA A O 1
ATOM 1709 N N . ALA A 1 220 ? 15.540 2.557 -14.622 1.00 94.69 220 ALA A N 1
ATOM 1710 C CA . ALA A 1 220 ? 16.748 2.908 -15.363 1.00 94.69 220 ALA A CA 1
ATOM 1711 C C . ALA A 1 220 ? 16.537 2.840 -16.886 1.00 94.69 220 ALA A C 1
ATOM 1713 O O . ALA A 1 220 ? 16.958 3.756 -17.595 1.00 94.69 220 ALA A O 1
ATOM 1714 N N . VAL A 1 221 ? 15.854 1.803 -17.390 1.00 95.38 221 VAL A N 1
ATOM 1715 C CA . VAL A 1 221 ? 15.510 1.696 -18.820 1.00 95.38 221 VAL A CA 1
ATOM 1716 C C . VAL A 1 221 ? 14.493 2.765 -19.222 1.00 95.38 221 VAL A C 1
ATOM 1718 O O . VAL A 1 221 ? 14.688 3.410 -20.248 1.00 95.38 221 VAL A O 1
ATOM 1721 N N . CYS A 1 222 ? 13.452 3.018 -18.420 1.00 94.88 222 CYS A N 1
ATOM 1722 C CA . CYS A 1 222 ? 12.479 4.081 -18.693 1.00 94.88 222 CYS A CA 1
ATOM 1723 C C . CYS A 1 222 ? 13.160 5.450 -18.834 1.00 94.88 222 CYS A C 1
ATOM 1725 O O . CYS A 1 222 ? 12.895 6.182 -19.791 1.00 94.88 222 CYS A O 1
ATOM 1727 N N . LYS A 1 223 ? 14.093 5.772 -17.929 1.00 94.44 223 LYS A N 1
ATOM 1728 C CA . LYS A 1 223 ? 14.888 7.005 -17.973 1.00 94.44 223 LYS A CA 1
ATOM 1729 C C . LYS A 1 223 ? 15.779 7.082 -19.212 1.00 94.44 223 LYS A C 1
ATOM 1731 O O . LYS A 1 223 ? 15.864 8.129 -19.849 1.00 94.44 223 LYS A O 1
ATOM 1736 N N . ASP A 1 224 ? 16.446 5.986 -19.554 1.00 94.38 224 ASP A N 1
ATOM 1737 C CA . ASP A 1 224 ? 17.354 5.908 -20.698 1.00 94.38 224 ASP A CA 1
ATOM 1738 C C . ASP A 1 224 ? 16.621 6.039 -22.048 1.00 94.38 224 ASP A C 1
ATOM 1740 O O . ASP A 1 224 ? 17.072 6.777 -22.930 1.00 94.38 224 ASP A O 1
ATOM 1744 N N . VAL A 1 225 ? 15.448 5.409 -22.168 1.00 93.31 225 VAL A N 1
ATOM 1745 C CA . VAL A 1 225 ? 14.549 5.515 -23.328 1.00 93.31 225 VAL A CA 1
ATOM 1746 C C . VAL A 1 225 ? 13.980 6.925 -23.449 1.00 93.31 225 VAL A C 1
ATOM 1748 O O . VAL A 1 225 ? 14.031 7.509 -24.528 1.00 93.31 225 VAL A O 1
ATOM 1751 N N . SER A 1 226 ? 13.512 7.511 -22.344 1.00 91.62 226 SER A N 1
ATOM 1752 C CA . SER A 1 226 ? 12.969 8.879 -22.327 1.00 91.62 226 SER A CA 1
ATOM 1753 C C . SER A 1 226 ? 14.022 9.933 -22.682 1.00 91.62 226 SER A C 1
ATOM 1755 O O . SER A 1 226 ? 13.702 10.974 -23.249 1.00 91.62 226 SER A O 1
ATOM 1757 N N . ALA A 1 227 ? 15.295 9.653 -22.390 1.00 92.62 227 ALA A N 1
ATOM 1758 C CA . ALA A 1 227 ? 16.431 10.485 -22.772 1.00 92.62 227 ALA A CA 1
ATOM 1759 C C . ALA A 1 227 ? 16.964 10.199 -24.192 1.00 92.62 227 ALA A C 1
ATOM 1761 O O . ALA A 1 227 ? 17.980 10.781 -24.573 1.00 92.62 227 ALA A O 1
ATOM 1762 N N . ASN A 1 228 ? 16.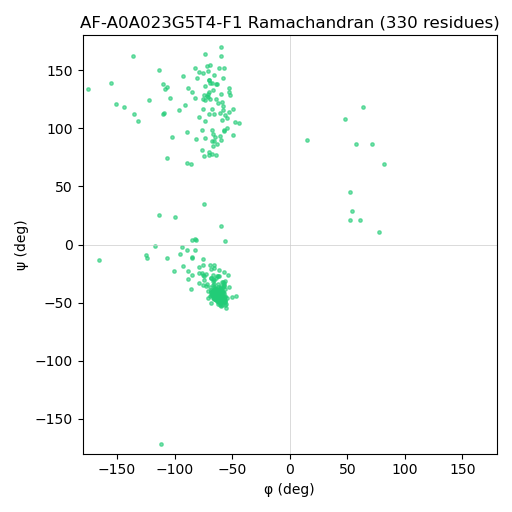330 9.304 -24.962 1.00 89.44 228 ASN A N 1
ATOM 1763 C CA . ASN A 1 228 ? 16.766 8.859 -26.293 1.00 89.44 228 ASN A CA 1
ATOM 1764 C C . ASN A 1 228 ? 18.215 8.330 -26.343 1.00 89.44 228 ASN A C 1
ATOM 1766 O O . ASN A 1 228 ? 18.881 8.432 -27.373 1.00 89.44 228 ASN A O 1
ATOM 1770 N N . LYS A 1 229 ? 18.722 7.768 -25.238 1.00 91.00 229 LYS A N 1
ATOM 1771 C CA . LYS A 1 229 ? 20.089 7.223 -25.162 1.00 91.00 229 LYS A CA 1
ATOM 1772 C C . LYS A 1 229 ? 20.168 5.780 -25.660 1.00 91.00 229 LYS A C 1
ATOM 1774 O O . LYS A 1 229 ? 21.128 5.434 -26.343 1.00 91.00 229 LYS A O 1
ATOM 1779 N N . MET A 1 230 ? 19.151 4.966 -25.359 1.00 86.00 230 MET A N 1
ATOM 1780 C CA . MET A 1 230 ? 19.012 3.571 -25.811 1.00 86.00 230 MET A CA 1
ATOM 1781 C C . MET A 1 230 ? 20.254 2.704 -25.520 1.00 86.00 230 MET A C 1
ATOM 1783 O O . MET A 1 230 ? 20.747 1.940 -26.354 1.00 86.00 230 MET A O 1
ATOM 1787 N N . THR A 1 231 ? 20.781 2.828 -24.306 1.00 91.19 231 THR A N 1
ATOM 1788 C CA . THR A 1 231 ? 21.988 2.168 -23.826 1.00 91.19 231 THR A CA 1
ATOM 1789 C C . THR A 1 231 ? 21.764 0.664 -23.652 1.00 91.19 231 THR A C 1
ATOM 1791 O O . THR A 1 231 ? 21.081 0.202 -22.735 1.00 91.19 231 THR A O 1
ATOM 1794 N N . ARG A 1 232 ? 22.434 -0.139 -24.488 1.00 89.19 232 ARG A N 1
ATOM 1795 C CA . ARG A 1 232 ? 22.305 -1.608 -24.489 1.00 89.19 232 ARG A CA 1
ATOM 1796 C C . ARG A 1 232 ? 22.602 -2.262 -23.136 1.00 89.19 232 ARG A C 1
ATOM 1798 O O . ARG A 1 232 ? 21.934 -3.228 -22.783 1.00 89.19 232 ARG A O 1
ATOM 1805 N N . SER A 1 233 ? 23.593 -1.775 -22.388 1.00 90.69 233 SER A N 1
ATOM 1806 C CA . SER A 1 233 ? 23.964 -2.364 -21.092 1.00 90.69 233 SER A CA 1
ATOM 1807 C C . SER A 1 233 ? 22.871 -2.200 -20.032 1.00 90.69 233 SER A C 1
ATOM 1809 O O . SER A 1 233 ? 22.663 -3.116 -19.245 1.00 90.69 233 SER A O 1
ATOM 1811 N N . ILE A 1 234 ? 22.135 -1.084 -20.044 1.00 90.12 234 ILE A N 1
ATOM 1812 C CA . ILE A 1 234 ? 21.011 -0.836 -19.128 1.00 90.12 234 ILE A CA 1
ATOM 1813 C C . ILE A 1 234 ? 19.835 -1.749 -19.494 1.00 90.12 234 ILE A C 1
ATOM 1815 O O . ILE A 1 234 ? 19.285 -2.433 -18.634 1.00 90.12 234 ILE A O 1
ATOM 1819 N N . ALA A 1 235 ? 19.509 -1.848 -20.787 1.00 90.44 235 ALA A N 1
ATOM 1820 C CA . ALA A 1 235 ? 18.481 -2.771 -21.271 1.00 90.44 235 ALA A CA 1
ATOM 1821 C C . ALA A 1 235 ? 18.810 -4.243 -20.951 1.00 90.44 235 ALA A C 1
ATOM 1823 O O . ALA A 1 235 ? 17.916 -5.026 -20.626 1.00 90.44 235 ALA A O 1
ATOM 1824 N N . GLN A 1 236 ? 20.092 -4.620 -21.002 1.00 90.38 236 GLN A N 1
ATOM 1825 C CA . GLN A 1 236 ? 20.548 -5.962 -20.641 1.00 90.38 236 GLN A CA 1
ATOM 1826 C C . GLN A 1 236 ? 20.307 -6.274 -19.154 1.00 90.38 236 GLN A C 1
ATOM 1828 O O . GLN A 1 236 ? 19.878 -7.377 -18.842 1.00 90.38 236 GLN A O 1
ATOM 1833 N N . GLN A 1 237 ? 20.487 -5.311 -18.243 1.00 89.50 237 GLN A N 1
ATOM 1834 C CA . GLN A 1 237 ? 20.222 -5.519 -16.809 1.00 89.50 237 GLN A CA 1
ATOM 1835 C C . GLN A 1 237 ? 18.744 -5.816 -16.515 1.00 89.50 237 GLN A C 1
ATOM 1837 O O . GLN A 1 237 ? 18.438 -6.683 -15.692 1.00 89.50 237 GLN A O 1
ATOM 1842 N N . LEU A 1 238 ? 17.824 -5.127 -17.202 1.00 90.62 238 LEU A N 1
ATOM 1843 C CA . LEU A 1 238 ? 16.392 -5.425 -17.112 1.00 90.62 238 LEU A CA 1
ATOM 1844 C C . LEU A 1 238 ? 16.090 -6.821 -17.669 1.00 90.62 238 LEU A C 1
ATOM 1846 O O . LEU A 1 238 ? 15.365 -7.589 -17.040 1.00 90.62 238 LEU A O 1
ATOM 1850 N N . TRP A 1 239 ? 16.670 -7.164 -18.821 1.00 90.19 239 TRP A N 1
ATOM 1851 C CA . TRP A 1 239 ? 16.522 -8.488 -19.422 1.00 90.19 239 TRP A CA 1
ATOM 1852 C C . TRP A 1 239 ? 16.985 -9.607 -18.482 1.00 90.19 239 TRP A C 1
ATOM 1854 O O . TRP A 1 239 ? 16.235 -10.554 -18.256 1.00 90.19 239 TRP A O 1
ATOM 1864 N N . ASP A 1 240 ? 18.180 -9.481 -17.905 1.00 86.75 240 ASP A N 1
ATOM 1865 C CA . ASP A 1 240 ? 18.742 -10.481 -16.994 1.00 86.75 240 ASP A CA 1
ATOM 1866 C C . ASP A 1 240 ? 17.891 -10.608 -15.720 1.00 86.75 240 ASP A C 1
ATOM 1868 O O . ASP A 1 240 ? 17.617 -11.721 -15.264 1.00 86.75 240 ASP A O 1
ATOM 1872 N N . SER A 1 241 ? 17.392 -9.481 -15.194 1.00 84.19 241 SER A N 1
ATOM 1873 C CA . SER A 1 241 ? 16.455 -9.460 -14.064 1.00 84.19 241 SER A CA 1
ATOM 1874 C C . SER A 1 241 ? 15.177 -10.241 -14.375 1.00 84.19 241 SER A C 1
ATOM 1876 O O . SER A 1 241 ? 14.829 -11.147 -13.623 1.00 84.19 241 SER A O 1
ATOM 1878 N N . VAL A 1 242 ? 14.507 -9.954 -15.497 1.00 85.56 242 VAL A N 1
ATOM 1879 C CA . VAL A 1 242 ? 13.270 -10.649 -15.907 1.00 85.56 242 VAL A CA 1
ATOM 1880 C C . VAL A 1 242 ? 13.529 -12.137 -16.168 1.00 85.56 242 VAL A C 1
ATOM 1882 O O . VAL A 1 242 ? 12.754 -12.988 -15.728 1.00 85.56 242 VAL A O 1
ATOM 1885 N N . LEU A 1 243 ? 14.642 -12.470 -16.828 1.00 82.88 243 LEU A N 1
ATOM 1886 C CA . LEU A 1 243 ? 15.014 -13.852 -17.126 1.00 82.88 243 LEU A CA 1
ATOM 1887 C C . LEU A 1 243 ? 15.230 -14.665 -15.844 1.00 82.88 243 LEU A C 1
ATOM 1889 O O . LEU A 1 243 ? 14.713 -15.776 -15.737 1.00 82.88 243 LEU A O 1
ATOM 1893 N N . SER A 1 244 ? 15.919 -14.095 -14.850 1.00 77.69 244 SER A N 1
ATOM 1894 C CA . SER A 1 244 ? 16.178 -14.751 -13.559 1.00 77.69 244 SER A CA 1
ATOM 1895 C C . SER A 1 244 ? 14.908 -15.099 -12.766 1.00 77.69 244 SER A C 1
ATOM 1897 O O . SER A 1 244 ? 14.942 -15.976 -11.907 1.00 77.69 244 SER A O 1
ATOM 1899 N N . MET A 1 245 ? 13.782 -14.430 -13.048 1.00 74.75 245 MET A N 1
ATOM 1900 C CA . MET A 1 245 ? 12.489 -14.669 -12.386 1.00 74.75 245 MET A CA 1
ATOM 1901 C C . MET A 1 245 ? 11.662 -15.754 -13.075 1.00 74.75 245 MET A C 1
ATOM 1903 O O . MET A 1 245 ? 10.843 -16.423 -12.444 1.00 74.75 245 MET A O 1
ATOM 1907 N N . LEU A 1 246 ? 11.839 -15.896 -14.388 1.00 72.25 246 LEU A N 1
ATOM 1908 C CA . LEU A 1 246 ? 11.029 -16.774 -15.229 1.00 72.25 246 LEU A CA 1
ATOM 1909 C C . LEU A 1 246 ? 11.731 -18.100 -15.537 1.00 72.25 246 LEU A C 1
ATOM 1911 O O . LEU A 1 246 ? 11.060 -19.095 -15.808 1.00 72.25 246 LEU A O 1
ATOM 1915 N N . VAL A 1 247 ? 13.062 -18.134 -15.451 1.00 67.38 247 VAL A N 1
ATOM 1916 C CA . VAL A 1 247 ? 13.881 -19.329 -15.659 1.00 67.38 247 VAL A CA 1
ATOM 1917 C C . VAL A 1 247 ? 14.476 -19.763 -14.324 1.00 67.38 247 VAL A C 1
ATOM 1919 O O . VAL A 1 247 ? 15.331 -19.087 -13.758 1.00 67.38 247 VAL A O 1
ATOM 1922 N N . VAL A 1 248 ? 14.030 -20.912 -13.814 1.00 58.91 248 VAL A N 1
ATOM 1923 C CA . VAL A 1 248 ? 14.594 -21.502 -12.594 1.00 58.91 248 VAL A CA 1
ATOM 1924 C C . VAL A 1 248 ? 15.999 -22.034 -12.906 1.00 58.91 248 VAL A C 1
ATOM 1926 O O . VAL A 1 248 ? 16.141 -22.826 -13.844 1.00 58.91 248 VAL A O 1
ATOM 1929 N N . PRO A 1 249 ? 17.038 -21.700 -12.119 1.00 48.28 249 PRO A N 1
ATOM 1930 C CA . PRO A 1 249 ? 18.313 -22.406 -12.174 1.00 48.28 249 PRO A CA 1
ATOM 1931 C C . PRO A 1 249 ? 18.122 -23.814 -11.583 1.00 48.28 249 PRO A C 1
ATOM 1933 O O . PRO A 1 249 ? 18.399 -24.067 -10.417 1.00 48.28 249 PRO A O 1
ATOM 1936 N N . GLY A 1 250 ? 17.561 -24.725 -12.379 1.00 46.94 250 GLY A N 1
ATOM 1937 C CA . GLY A 1 250 ? 17.203 -26.075 -11.936 1.00 46.94 250 GLY A CA 1
ATOM 1938 C C . GLY A 1 250 ? 16.902 -27.079 -13.048 1.00 46.94 250 GLY A C 1
ATOM 1939 O O . GLY A 1 250 ? 16.926 -28.276 -12.787 1.00 46.94 250 GLY A O 1
ATOM 1940 N N . SER A 1 251 ? 16.705 -26.643 -14.295 1.00 37.19 251 SER A N 1
ATOM 1941 C CA . SER A 1 251 ? 16.580 -27.545 -15.452 1.00 37.19 251 SER A CA 1
ATOM 1942 C C . SER A 1 251 ? 17.871 -27.659 -16.267 1.00 37.19 251 SER A C 1
ATOM 1944 O O . SER A 1 251 ? 17.841 -28.065 -17.429 1.00 37.19 251 SER A O 1
ATOM 1946 N N . GLN A 1 252 ? 19.037 -27.387 -15.663 1.00 37.66 252 GLN A N 1
ATOM 1947 C CA . GLN A 1 252 ? 20.265 -27.967 -16.201 1.00 37.66 252 GLN A CA 1
ATOM 1948 C C . GLN A 1 252 ? 20.175 -29.482 -16.035 1.00 37.66 252 GLN A C 1
ATOM 1950 O O . GLN A 1 252 ? 20.491 -30.032 -14.984 1.00 37.66 252 GLN A O 1
ATOM 1955 N N . GLN A 1 253 ? 19.670 -30.127 -17.087 1.00 37.59 253 GLN A N 1
ATOM 1956 C CA . GLN A 1 253 ? 20.155 -31.384 -17.633 1.00 37.59 253 GLN A CA 1
ATOM 1957 C C . GLN A 1 253 ? 21.093 -32.106 -16.657 1.00 37.59 253 GLN A C 1
ATOM 1959 O O . GLN A 1 253 ? 22.314 -31.945 -16.697 1.00 37.59 253 GLN A O 1
ATOM 1964 N N . SER A 1 254 ? 20.525 -32.952 -15.796 1.00 32.56 254 SER A N 1
ATOM 1965 C CA . SER A 1 254 ? 21.277 -34.062 -15.220 1.00 32.56 254 SER A CA 1
ATOM 1966 C C . SER A 1 254 ? 21.651 -34.993 -16.374 1.00 32.56 254 SER A C 1
ATOM 1968 O O . SER A 1 254 ? 21.035 -36.031 -16.600 1.00 32.56 254 SER A O 1
ATOM 1970 N N . ARG A 1 255 ? 22.663 -34.607 -17.157 1.00 33.75 255 ARG A N 1
ATOM 1971 C CA . ARG A 1 255 ? 23.447 -35.558 -17.929 1.00 33.75 255 ARG A CA 1
ATOM 1972 C C . ARG A 1 255 ? 24.204 -36.394 -16.902 1.00 33.75 255 ARG A C 1
ATOM 1974 O O . ARG A 1 255 ? 25.270 -36.014 -16.429 1.00 33.75 255 ARG A O 1
ATOM 1981 N N . ARG A 1 256 ? 23.652 -37.548 -16.544 1.00 33.56 256 ARG A N 1
ATOM 1982 C CA . ARG A 1 256 ? 24.440 -38.683 -16.055 1.00 33.56 256 ARG A CA 1
ATOM 1983 C C . ARG A 1 256 ? 24.341 -39.810 -17.085 1.00 33.56 256 ARG A C 1
ATOM 1985 O O . ARG A 1 256 ? 23.264 -39.975 -17.648 1.00 33.56 256 ARG A O 1
ATOM 1992 N N . PRO A 1 257 ? 25.353 -40.684 -17.231 1.00 40.69 257 PRO A N 1
ATOM 1993 C CA . PRO A 1 257 ? 26.754 -40.561 -16.809 1.00 40.69 257 PRO A CA 1
ATOM 1994 C C . PRO A 1 257 ? 27.750 -41.044 -17.890 1.00 40.69 257 PRO A C 1
ATOM 1996 O O . PRO A 1 257 ? 27.415 -41.842 -18.758 1.00 40.69 257 PRO A O 1
ATOM 1999 N N . ALA A 1 258 ? 29.024 -40.664 -17.782 1.00 32.69 258 ALA A N 1
ATOM 2000 C CA . ALA A 1 258 ? 30.106 -41.429 -18.401 1.00 32.69 258 ALA A CA 1
ATOM 2001 C C . ALA A 1 258 ? 31.233 -41.645 -17.381 1.00 32.69 258 ALA A C 1
ATOM 2003 O O . ALA A 1 258 ? 31.945 -40.719 -17.022 1.00 32.69 258 ALA A O 1
ATOM 2004 N N . LYS A 1 259 ? 31.307 -42.898 -16.911 1.00 38.34 259 LYS A N 1
ATOM 2005 C CA . LYS A 1 259 ? 32.443 -43.630 -16.322 1.00 38.34 259 LYS A CA 1
ATOM 2006 C C . LYS A 1 259 ? 33.293 -42.953 -15.226 1.00 38.34 259 LYS A C 1
ATOM 2008 O O . LYS A 1 259 ? 34.173 -42.154 -15.498 1.00 38.34 259 LYS A O 1
ATOM 2013 N N . GLY A 1 260 ? 33.106 -43.467 -14.004 1.00 40.97 260 GLY A N 1
ATOM 2014 C CA . GLY A 1 260 ? 34.182 -43.921 -13.109 1.00 40.97 260 GLY A CA 1
ATOM 2015 C C . GLY A 1 260 ? 35.267 -42.919 -12.714 1.00 40.97 260 GLY A C 1
ATOM 2016 O O . GLY A 1 260 ? 36.354 -42.940 -13.274 1.00 40.97 260 GLY A O 1
ATOM 2017 N N . GLY A 1 261 ? 35.013 -42.145 -11.661 1.00 35.91 261 GLY A N 1
ATOM 2018 C CA . GLY A 1 261 ? 36.041 -41.435 -10.898 1.00 35.91 261 GLY A CA 1
ATOM 2019 C C . GLY A 1 261 ? 35.535 -41.173 -9.475 1.00 35.91 261 GLY A C 1
ATOM 2020 O O . GLY A 1 261 ? 34.341 -40.895 -9.318 1.00 35.91 261 GLY A O 1
ATOM 2021 N N . PRO A 1 262 ? 36.372 -41.323 -8.431 1.00 37.00 262 PRO A N 1
ATOM 2022 C CA . PRO A 1 262 ? 35.936 -41.167 -7.049 1.00 37.00 262 PRO A CA 1
ATOM 2023 C C . PRO A 1 262 ? 35.539 -39.708 -6.796 1.00 37.00 262 PRO A C 1
ATOM 2025 O O . PRO A 1 262 ? 36.240 -38.781 -7.193 1.00 37.00 262 PRO A O 1
ATOM 2028 N N . ARG A 1 263 ? 34.376 -39.511 -6.168 1.00 37.72 263 ARG A N 1
ATOM 2029 C CA . ARG A 1 263 ? 33.887 -38.191 -5.757 1.00 37.72 263 ARG A CA 1
ATOM 2030 C C . ARG A 1 263 ? 34.686 -37.725 -4.545 1.00 37.72 263 ARG A C 1
ATOM 2032 O O . ARG A 1 263 ? 34.453 -38.219 -3.447 1.00 37.72 263 ARG A O 1
ATOM 2039 N N . ASP A 1 264 ? 35.573 -36.768 -4.771 1.00 33.75 264 ASP A N 1
ATOM 2040 C CA . ASP A 1 264 ? 36.191 -35.953 -3.733 1.00 33.75 264 ASP A CA 1
ATOM 2041 C C . ASP A 1 264 ? 35.662 -34.513 -3.826 1.00 33.75 264 ASP A C 1
ATOM 2043 O O . ASP A 1 264 ? 35.490 -33.980 -4.921 1.00 33.75 264 ASP A O 1
ATOM 2047 N N . GLY A 1 265 ? 35.389 -33.933 -2.658 1.00 37.25 265 GLY A N 1
ATOM 2048 C CA . GLY A 1 265 ? 35.430 -32.498 -2.387 1.00 37.25 265 GLY A CA 1
ATOM 2049 C C . GLY A 1 265 ? 34.472 -31.547 -3.117 1.00 37.25 265 GLY A C 1
ATOM 2050 O O . GLY A 1 265 ? 34.624 -31.240 -4.292 1.00 37.25 265 GLY A O 1
ATOM 2051 N N . SER A 1 266 ? 33.635 -30.872 -2.322 1.00 33.56 266 SER A N 1
ATOM 2052 C CA . SER A 1 266 ? 33.092 -29.532 -2.608 1.00 33.56 266 SER A CA 1
ATOM 2053 C C . SER A 1 266 ? 31.883 -29.458 -3.551 1.00 33.56 266 SER A C 1
ATOM 2055 O O . SER A 1 266 ? 31.911 -28.845 -4.617 1.00 33.56 266 SER A O 1
ATOM 2057 N N . GLN A 1 267 ? 30.740 -29.952 -3.069 1.00 34.94 267 GLN A N 1
ATOM 2058 C CA . GLN A 1 267 ? 29.474 -29.280 -3.361 1.00 34.94 267 GLN A CA 1
ATOM 2059 C C . GLN A 1 267 ? 29.525 -27.925 -2.640 1.00 34.94 267 GLN A C 1
ATOM 2061 O O . GLN A 1 267 ? 29.118 -27.814 -1.489 1.00 34.94 267 GLN A O 1
ATOM 2066 N N . ARG A 1 268 ? 30.138 -26.914 -3.276 1.00 34.38 268 ARG A N 1
ATOM 2067 C CA . ARG A 1 268 ? 29.953 -25.522 -2.856 1.00 34.38 268 ARG A CA 1
ATOM 2068 C C . ARG A 1 268 ? 28.466 -25.246 -2.958 1.00 34.38 268 ARG A C 1
ATOM 2070 O O . ARG A 1 268 ? 27.898 -25.398 -4.039 1.00 34.38 268 ARG A O 1
ATOM 2077 N N . ASP A 1 269 ? 27.880 -24.842 -1.844 1.00 32.44 269 ASP A N 1
ATOM 2078 C CA . ASP A 1 269 ? 26.607 -24.150 -1.795 1.00 32.44 269 ASP A CA 1
ATOM 2079 C C . ASP A 1 269 ? 26.657 -22.991 -2.798 1.00 32.44 269 ASP A C 1
ATOM 2081 O O . ASP A 1 269 ? 27.174 -21.913 -2.511 1.00 32.44 269 ASP A O 1
ATOM 2085 N N . THR A 1 270 ? 26.180 -23.209 -4.024 1.00 30.50 270 THR A N 1
ATOM 2086 C CA . THR A 1 270 ? 25.708 -22.100 -4.845 1.00 30.50 270 THR A CA 1
ATOM 2087 C C . THR A 1 270 ? 24.565 -21.502 -4.045 1.00 30.50 270 THR A C 1
ATOM 2089 O O . THR A 1 270 ? 23.565 -22.207 -3.865 1.00 30.50 270 THR A O 1
ATOM 2092 N N . PRO A 1 271 ? 24.688 -20.268 -3.520 1.00 34.22 271 PRO A N 1
ATOM 2093 C CA . PRO A 1 271 ? 23.558 -19.633 -2.877 1.00 34.22 271 PRO A CA 1
ATOM 2094 C C . PRO A 1 271 ? 22.484 -19.590 -3.953 1.00 34.22 271 PRO A C 1
ATOM 2096 O O . PRO A 1 271 ? 22.700 -19.010 -5.019 1.00 34.22 271 PRO A O 1
ATOM 2099 N N . SER A 1 272 ? 21.381 -20.305 -3.733 1.00 40.78 272 SER A N 1
ATOM 2100 C CA . SER A 1 272 ? 20.207 -20.212 -4.583 1.00 40.78 272 SER A CA 1
ATOM 2101 C C . SER A 1 272 ? 19.808 -18.747 -4.550 1.00 40.78 272 SER A C 1
ATOM 2103 O O . SER A 1 272 ? 19.239 -18.284 -3.561 1.00 40.78 272 SER A O 1
ATOM 2105 N N . VAL A 1 273 ? 20.229 -18.006 -5.573 1.00 44.50 273 VAL A N 1
ATOM 2106 C CA . VAL A 1 273 ? 19.926 -16.594 -5.738 1.00 44.50 273 VAL A CA 1
ATOM 2107 C C . VAL A 1 273 ? 18.408 -16.508 -5.623 1.00 44.50 273 VAL A C 1
ATOM 2109 O O . VAL A 1 273 ? 17.730 -17.146 -6.430 1.00 44.50 273 VAL A O 1
ATOM 2112 N N . PRO A 1 274 ? 17.858 -15.863 -4.582 1.00 49.38 274 PRO A N 1
ATOM 2113 C CA . PRO A 1 274 ? 16.423 -15.881 -4.363 1.00 49.38 274 PRO A CA 1
ATOM 2114 C C . PRO A 1 274 ? 15.777 -15.098 -5.504 1.00 49.38 274 PRO A C 1
ATOM 2116 O O . PRO A 1 274 ? 15.777 -13.870 -5.519 1.00 49.38 274 PRO A O 1
ATOM 2119 N N . SER A 1 275 ? 15.284 -15.837 -6.493 1.00 58.12 275 SER A N 1
ATOM 2120 C CA . SER A 1 275 ? 14.520 -15.314 -7.612 1.00 58.12 275 SER A CA 1
ATOM 2121 C C . SER A 1 275 ? 13.168 -14.838 -7.099 1.00 58.12 275 SER A C 1
ATOM 2123 O O . SER A 1 275 ? 12.525 -15.518 -6.291 1.00 58.12 275 SER A O 1
ATOM 2125 N N . LEU A 1 276 ? 12.707 -13.696 -7.598 1.00 67.19 276 LEU A N 1
ATOM 2126 C CA . LEU A 1 276 ? 11.350 -13.222 -7.366 1.00 67.19 276 LEU A CA 1
ATOM 2127 C C . LEU A 1 276 ? 10.341 -14.315 -7.753 1.00 67.19 276 LEU A C 1
ATOM 2129 O O . LEU A 1 276 ? 10.445 -14.900 -8.830 1.00 67.19 276 LEU A O 1
ATOM 2133 N N . SER A 1 277 ? 9.370 -14.618 -6.886 1.00 74.75 277 SER A N 1
ATOM 2134 C CA . SER A 1 277 ? 8.389 -15.663 -7.200 1.00 74.75 277 SER A CA 1
ATOM 2135 C C . SER A 1 277 ? 7.517 -15.251 -8.394 1.00 74.75 277 SER A C 1
ATOM 2137 O O . SER A 1 277 ? 7.149 -14.081 -8.521 1.00 74.75 277 SER A O 1
ATOM 2139 N N . ARG A 1 278 ? 7.108 -16.213 -9.235 1.00 75.50 278 ARG A N 1
ATOM 2140 C CA . ARG A 1 278 ? 6.170 -15.963 -10.350 1.00 75.50 278 ARG A CA 1
ATOM 2141 C C . ARG A 1 278 ? 4.888 -15.257 -9.890 1.00 75.50 278 ARG A C 1
ATOM 2143 O O . ARG A 1 278 ? 4.378 -14.394 -10.596 1.00 75.50 278 ARG A O 1
ATOM 2150 N N . HIS A 1 279 ? 4.400 -15.587 -8.693 1.00 79.50 279 HIS A N 1
ATOM 2151 C CA . HIS A 1 279 ? 3.243 -14.930 -8.086 1.00 79.50 279 HIS A CA 1
ATOM 2152 C C . HIS A 1 279 ? 3.512 -13.445 -7.804 1.00 79.50 279 HIS A C 1
ATOM 2154 O O . HIS A 1 279 ? 2.720 -12.597 -8.196 1.00 79.50 279 HIS A O 1
ATOM 2160 N N . THR A 1 280 ? 4.650 -13.117 -7.186 1.00 81.25 280 THR A N 1
ATOM 2161 C CA . THR A 1 280 ? 5.043 -11.727 -6.905 1.00 81.25 280 THR A CA 1
ATOM 2162 C C . THR A 1 280 ? 5.209 -10.921 -8.196 1.00 81.25 280 THR A C 1
ATOM 2164 O O . THR A 1 280 ? 4.769 -9.777 -8.253 1.00 81.25 280 THR A O 1
ATOM 2167 N N . PHE A 1 281 ? 5.779 -11.517 -9.250 1.00 84.38 281 PHE A N 1
ATOM 2168 C CA . PHE A 1 281 ? 5.922 -10.859 -10.553 1.00 84.38 281 PHE A CA 1
ATOM 2169 C C . PHE A 1 281 ? 4.561 -10.586 -11.202 1.00 84.38 281 PHE A C 1
ATOM 2171 O O . PHE A 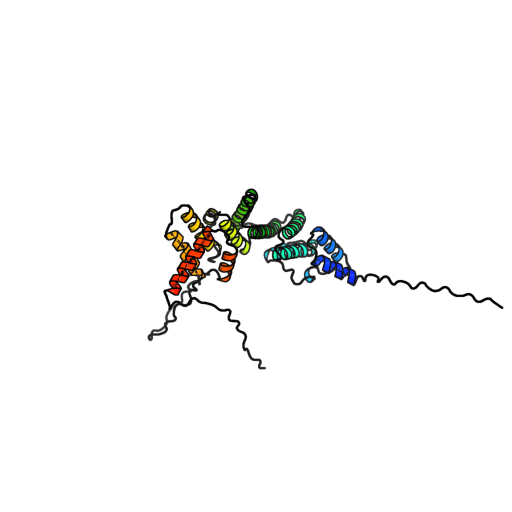1 281 ? 4.313 -9.487 -11.692 1.00 84.38 281 PHE A O 1
ATOM 2178 N N . HIS A 1 282 ? 3.652 -11.560 -11.157 1.00 86.19 282 HIS A N 1
ATOM 2179 C CA . HIS A 1 282 ? 2.289 -11.384 -11.646 1.00 86.19 282 HIS A CA 1
ATOM 2180 C C . HIS A 1 282 ? 1.547 -10.276 -10.883 1.00 86.19 282 HIS A C 1
ATOM 2182 O O . HIS A 1 282 ? 0.948 -9.406 -11.509 1.00 86.19 282 HIS A O 1
ATOM 2188 N N . SER A 1 283 ? 1.629 -10.253 -9.549 1.00 86.88 283 SER A N 1
ATOM 2189 C CA . SER A 1 283 ? 1.033 -9.183 -8.738 1.00 86.88 283 SER A CA 1
ATOM 2190 C C . SER A 1 283 ? 1.627 -7.808 -9.056 1.00 86.88 283 SER A C 1
ATOM 2192 O O . SER A 1 283 ? 0.885 -6.835 -9.152 1.00 86.88 283 SER A O 1
ATOM 2194 N N . PHE A 1 284 ? 2.944 -7.726 -9.275 1.00 89.25 284 PHE A N 1
ATOM 2195 C CA . PHE A 1 284 ? 3.613 -6.498 -9.706 1.00 89.25 284 PHE A CA 1
ATOM 2196 C C . PHE A 1 284 ? 3.074 -6.004 -11.057 1.00 89.25 284 PHE A C 1
ATOM 2198 O O . PHE A 1 284 ? 2.697 -4.841 -11.180 1.00 89.25 284 PHE A O 1
ATOM 2205 N N . LEU A 1 285 ? 2.951 -6.895 -12.049 1.00 90.31 285 LEU A N 1
ATOM 2206 C CA . LEU A 1 285 ? 2.381 -6.558 -13.357 1.00 90.31 285 LEU A CA 1
ATOM 2207 C C . LEU A 1 285 ? 0.929 -6.070 -13.264 1.00 90.31 285 LEU A C 1
ATOM 2209 O O . LEU A 1 285 ? 0.559 -5.153 -13.986 1.00 90.31 285 LEU A O 1
ATOM 2213 N N . GLN A 1 286 ? 0.115 -6.647 -12.375 1.00 90.50 286 GLN A N 1
ATOM 2214 C CA . GLN A 1 286 ? -1.273 -6.210 -12.169 1.00 90.50 286 GLN A CA 1
ATOM 2215 C C . GLN A 1 286 ? -1.384 -4.801 -11.569 1.00 90.50 286 GLN A C 1
ATOM 2217 O O . GLN A 1 286 ? -2.400 -4.133 -11.757 1.00 90.50 286 GLN A O 1
ATOM 2222 N N . GLN A 1 287 ? -0.369 -4.359 -10.827 1.00 90.31 287 GLN A N 1
ATOM 2223 C CA . GLN A 1 287 ? -0.337 -3.042 -10.189 1.00 90.31 287 GLN A CA 1
ATOM 2224 C C . GLN A 1 287 ? 0.350 -1.973 -11.050 1.00 90.31 287 GLN A C 1
ATOM 2226 O O . GLN A 1 287 ? 0.158 -0.778 -10.807 1.00 90.31 287 GLN A O 1
ATOM 2231 N N . LEU A 1 288 ? 1.139 -2.377 -12.047 1.00 92.69 288 LEU A N 1
ATOM 2232 C CA . LEU A 1 288 ? 1.817 -1.470 -12.964 1.00 92.69 288 LEU A CA 1
ATOM 2233 C C . LEU A 1 288 ? 0.819 -0.890 -13.982 1.00 92.69 288 LEU A C 1
ATOM 2235 O O . LEU A 1 288 ? 0.106 -1.614 -14.670 1.00 92.69 288 LEU A O 1
ATOM 2239 N N . LYS A 1 289 ? 0.775 0.437 -14.060 1.00 91.50 289 LYS A N 1
ATOM 2240 C CA . LYS A 1 289 ? -0.134 1.245 -14.885 1.00 91.50 289 LYS A CA 1
ATOM 2241 C C . LYS A 1 289 ? 0.616 2.207 -15.817 1.00 91.50 289 LYS A C 1
ATOM 2243 O O . LYS A 1 289 ? -0.011 2.772 -16.707 1.00 91.50 289 LYS A O 1
ATOM 2248 N N . ASP A 1 290 ? 1.928 2.399 -15.637 1.00 91.62 290 ASP A N 1
ATOM 2249 C CA . ASP A 1 290 ? 2.735 3.220 -16.549 1.00 91.62 290 ASP A CA 1
ATOM 2250 C C . ASP A 1 290 ? 2.903 2.548 -17.923 1.00 91.62 290 ASP A C 1
ATOM 2252 O O . ASP A 1 290 ? 3.378 1.414 -18.036 1.00 91.62 290 ASP A O 1
ATOM 2256 N N . ASN A 1 291 ? 2.537 3.274 -18.981 1.00 92.06 291 ASN A N 1
ATOM 2257 C CA . ASN A 1 291 ? 2.520 2.756 -20.349 1.00 92.06 291 ASN A CA 1
ATOM 2258 C C . ASN A 1 291 ? 3.921 2.410 -20.864 1.00 92.06 291 ASN A C 1
ATOM 2260 O O . ASN A 1 291 ? 4.086 1.412 -21.573 1.00 92.06 291 ASN A O 1
ATOM 2264 N N . LEU A 1 292 ? 4.932 3.221 -20.532 1.00 93.62 292 LEU A N 1
ATOM 2265 C CA . LEU A 1 292 ? 6.303 2.989 -20.981 1.00 93.62 292 LEU A CA 1
ATOM 2266 C C . LEU A 1 292 ? 6.869 1.730 -20.318 1.00 93.62 292 LEU A C 1
ATOM 2268 O O . LEU A 1 292 ? 7.333 0.822 -21.009 1.00 93.62 292 LEU A O 1
ATOM 2272 N N . ALA A 1 293 ? 6.760 1.639 -18.995 1.00 94.44 293 ALA A N 1
ATOM 2273 C CA . ALA A 1 293 ? 7.193 0.497 -18.208 1.00 94.44 293 ALA A CA 1
ATOM 2274 C C . ALA A 1 293 ? 6.508 -0.806 -18.662 1.00 94.44 293 ALA A C 1
ATOM 2276 O O . ALA A 1 293 ? 7.184 -1.814 -18.884 1.00 94.44 293 ALA A O 1
ATOM 2277 N N . LEU A 1 294 ? 5.187 -0.781 -18.886 1.00 94.56 294 LEU A N 1
ATOM 2278 C CA . LEU A 1 294 ? 4.438 -1.924 -19.421 1.00 94.56 294 LEU A CA 1
ATOM 2279 C C . LEU A 1 294 ? 4.917 -2.329 -20.820 1.00 94.56 294 LEU A C 1
ATOM 2281 O O . LEU A 1 294 ? 5.111 -3.516 -21.079 1.00 94.56 294 LEU A O 1
ATOM 2285 N N . THR A 1 295 ? 5.154 -1.365 -21.713 1.00 94.94 295 THR A N 1
ATOM 2286 C CA . THR A 1 295 ? 5.636 -1.632 -23.081 1.00 94.94 295 THR A CA 1
ATOM 2287 C C . THR A 1 295 ? 7.027 -2.270 -23.077 1.00 94.94 295 THR A C 1
ATOM 2289 O O . THR A 1 295 ? 7.296 -3.196 -23.850 1.00 94.94 295 THR A O 1
ATOM 2292 N N . LEU A 1 296 ? 7.911 -1.820 -22.184 1.00 94.69 296 LEU A N 1
ATOM 2293 C CA . LEU A 1 296 ? 9.252 -2.382 -22.022 1.00 94.69 296 LEU A CA 1
ATOM 2294 C C . LEU A 1 296 ? 9.200 -3.822 -21.502 1.00 94.69 296 LEU A C 1
ATOM 2296 O O . LEU A 1 296 ? 9.836 -4.703 -22.083 1.00 94.69 296 LEU A O 1
ATOM 2300 N N . LEU A 1 297 ? 8.392 -4.091 -20.472 1.00 93.56 297 LEU A N 1
ATOM 2301 C CA . LEU A 1 297 ? 8.203 -5.451 -19.958 1.00 93.56 297 LEU A CA 1
ATOM 2302 C C . LEU A 1 297 ? 7.557 -6.370 -20.999 1.00 93.56 297 LEU A C 1
ATOM 2304 O O . LEU A 1 297 ? 8.012 -7.499 -21.178 1.00 93.56 297 LEU A O 1
ATOM 2308 N N . LEU A 1 298 ? 6.556 -5.885 -21.739 1.00 93.38 298 LEU A N 1
ATOM 2309 C CA . LEU A 1 298 ? 5.939 -6.632 -22.836 1.00 93.38 298 LEU A CA 1
ATOM 2310 C C . LEU A 1 298 ? 6.965 -6.978 -23.921 1.00 93.38 298 LEU A C 1
ATOM 2312 O O . LEU A 1 298 ? 6.975 -8.101 -24.418 1.00 93.38 298 LEU A O 1
ATOM 2316 N N . SER A 1 299 ? 7.867 -6.052 -24.247 1.00 92.38 299 SER A N 1
ATOM 2317 C CA . SER A 1 299 ? 8.949 -6.285 -25.209 1.00 92.38 299 SER A CA 1
ATOM 2318 C C . SER A 1 299 ? 9.926 -7.363 -24.725 1.00 92.38 299 SER A C 1
ATOM 2320 O O . SER A 1 299 ? 10.326 -8.228 -25.508 1.00 92.38 299 SER A O 1
ATOM 2322 N N . CYS A 1 300 ? 10.273 -7.372 -23.432 1.00 91.38 300 CYS A N 1
ATOM 2323 C CA . CYS A 1 300 ? 11.058 -8.453 -22.830 1.00 91.38 300 CYS A CA 1
ATOM 2324 C C . CYS A 1 300 ? 10.325 -9.800 -22.937 1.00 91.38 300 CYS A C 1
ATOM 2326 O O . CYS A 1 300 ? 10.893 -10.774 -23.429 1.00 91.38 300 CYS A O 1
ATOM 2328 N N . LEU A 1 301 ? 9.050 -9.860 -22.550 1.00 90.44 301 LEU A N 1
ATOM 2329 C CA . LEU A 1 301 ? 8.260 -11.093 -22.607 1.00 90.44 301 LEU A CA 1
ATOM 2330 C C . LEU A 1 301 ? 8.080 -11.606 -24.044 1.00 90.44 301 LEU A C 1
ATOM 2332 O O . LEU A 1 301 ? 8.218 -12.802 -24.290 1.00 90.44 301 LEU A O 1
ATOM 2336 N N . ALA A 1 302 ? 7.844 -10.717 -25.010 1.00 89.38 302 ALA A N 1
ATOM 2337 C CA . ALA A 1 302 ? 7.733 -11.070 -26.423 1.00 89.38 302 ALA A CA 1
ATOM 2338 C C . ALA A 1 302 ? 9.053 -11.626 -26.977 1.00 89.38 302 ALA A C 1
ATOM 2340 O O . ALA A 1 302 ? 9.059 -12.634 -27.683 1.00 89.38 302 ALA A O 1
ATOM 2341 N N . LYS A 1 303 ? 10.189 -11.013 -26.617 1.00 89.06 303 LYS A N 1
ATOM 2342 C CA . LYS A 1 303 ? 11.513 -11.527 -26.982 1.00 89.06 303 LYS A CA 1
ATOM 2343 C C . LYS A 1 303 ? 11.750 -12.919 -26.393 1.00 89.06 303 LYS A C 1
ATOM 2345 O O . LYS A 1 303 ? 12.240 -13.787 -27.108 1.00 89.06 303 LYS A O 1
ATOM 2350 N N . MET A 1 304 ? 11.375 -13.153 -25.134 1.00 86.88 304 MET A N 1
ATOM 2351 C CA . MET A 1 304 ? 11.447 -14.488 -24.531 1.00 86.88 304 MET A CA 1
ATOM 2352 C C . MET A 1 304 ? 10.570 -15.499 -25.266 1.00 86.88 304 MET A C 1
ATOM 2354 O O . MET A 1 304 ? 11.047 -16.577 -25.606 1.00 86.88 304 MET A O 1
ATOM 2358 N N . TYR A 1 305 ? 9.312 -15.148 -25.537 1.00 85.00 305 TYR A N 1
ATOM 2359 C CA . TYR A 1 305 ? 8.380 -16.008 -26.262 1.00 85.00 305 TYR A CA 1
ATOM 2360 C C . TYR A 1 305 ? 8.930 -16.413 -27.633 1.00 85.00 305 TYR A C 1
ATOM 2362 O O . TYR A 1 305 ? 8.880 -17.587 -27.984 1.00 85.00 305 TYR A O 1
ATOM 2370 N N . ASN A 1 306 ? 9.508 -15.468 -28.380 1.00 85.56 306 ASN A N 1
ATOM 2371 C CA . ASN A 1 306 ? 10.112 -15.756 -29.679 1.00 85.56 306 ASN A CA 1
ATOM 2372 C C . ASN A 1 306 ? 11.313 -16.702 -29.557 1.00 85.56 306 ASN A C 1
ATOM 2374 O O . ASN A 1 306 ? 11.372 -17.677 -30.295 1.00 85.56 306 ASN A O 1
ATOM 2378 N N . ILE A 1 307 ? 12.215 -16.475 -28.592 1.00 84.81 307 ILE A N 1
ATOM 2379 C CA . ILE A 1 307 ? 13.354 -17.379 -28.345 1.00 84.81 307 ILE A CA 1
ATOM 2380 C C . ILE A 1 307 ? 12.857 -18.800 -28.057 1.00 84.81 307 ILE A C 1
ATOM 2382 O O . ILE A 1 307 ? 13.347 -19.747 -28.654 1.00 84.81 307 ILE A O 1
ATOM 2386 N N . LEU A 1 308 ? 11.861 -18.950 -27.184 1.00 77.56 308 LEU A N 1
ATOM 2387 C CA . LEU A 1 308 ? 11.320 -20.256 -26.796 1.00 77.56 308 LEU A CA 1
ATOM 2388 C C . LEU A 1 308 ? 10.558 -20.951 -27.927 1.00 77.56 308 LEU A C 1
ATOM 2390 O O . LEU A 1 308 ? 10.609 -22.169 -28.051 1.00 77.56 308 LEU A O 1
ATOM 2394 N N . ARG A 1 309 ? 9.838 -20.185 -28.750 1.00 77.75 309 ARG A N 1
ATOM 2395 C CA . ARG A 1 309 ? 9.134 -20.717 -29.920 1.00 77.75 309 ARG A CA 1
ATOM 2396 C C . ARG A 1 309 ? 10.114 -21.219 -30.977 1.00 77.75 309 ARG A C 1
ATOM 2398 O O . ARG A 1 309 ? 9.862 -22.248 -31.597 1.00 77.75 309 ARG A O 1
ATOM 2405 N N . ASP A 1 310 ? 11.197 -20.481 -31.191 1.00 75.38 310 A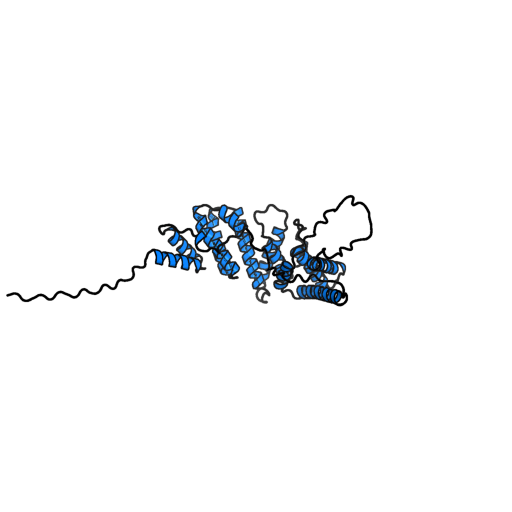SP A N 1
ATOM 2406 C CA . ASP A 1 310 ? 12.198 -20.805 -32.205 1.00 75.38 310 ASP A CA 1
ATOM 2407 C C . ASP A 1 310 ? 13.142 -21.935 -31.720 1.00 75.38 310 ASP A C 1
ATOM 2409 O O . ASP A 1 310 ? 13.736 -22.644 -32.532 1.00 75.38 310 ASP A O 1
ATOM 2413 N N . ASP A 1 311 ? 13.210 -22.169 -30.404 1.00 66.25 311 ASP A N 1
ATOM 2414 C CA . ASP A 1 311 ? 14.032 -23.183 -29.741 1.00 66.25 311 ASP A CA 1
ATOM 2415 C C . ASP A 1 311 ? 13.166 -24.354 -29.225 1.00 66.25 311 ASP A C 1
ATOM 2417 O O . ASP A 1 311 ? 12.891 -24.502 -28.036 1.00 66.25 311 ASP A O 1
ATOM 2421 N N . SER A 1 312 ? 12.717 -25.209 -30.152 1.00 53.97 312 SER A N 1
ATOM 2422 C CA . SER A 1 312 ? 11.793 -26.350 -29.932 1.00 53.97 312 SER A CA 1
ATOM 2423 C C . SER A 1 312 ? 12.205 -27.419 -28.888 1.00 53.97 312 SER A C 1
ATOM 2425 O O . SER A 1 312 ? 11.484 -28.401 -28.710 1.00 53.97 312 SER A O 1
ATOM 2427 N N . GLY A 1 313 ? 13.332 -27.247 -28.187 1.00 54.97 313 GLY A N 1
ATOM 2428 C CA . GLY A 1 313 ? 13.812 -28.116 -27.102 1.00 54.97 313 GLY A CA 1
ATOM 2429 C C . GLY A 1 313 ? 13.919 -27.453 -25.719 1.00 54.97 313 GLY A C 1
ATOM 2430 O O . GLY A 1 313 ? 14.300 -28.129 -24.764 1.00 54.97 313 GLY A O 1
ATOM 2431 N N . SER A 1 314 ? 13.608 -26.158 -25.589 1.00 49.59 314 SER A N 1
ATOM 2432 C CA . SER A 1 314 ? 13.670 -25.438 -24.310 1.00 49.59 314 SER A CA 1
ATOM 2433 C C . SER A 1 314 ? 12.333 -25.543 -23.566 1.00 49.59 314 SER A C 1
ATOM 2435 O O . SER A 1 314 ? 11.392 -24.792 -23.816 1.00 49.59 314 SER A O 1
ATOM 2437 N N . GLU A 1 315 ? 12.236 -26.488 -22.629 1.00 45.66 315 GLU A N 1
ATOM 2438 C CA . GLU A 1 315 ? 11.083 -26.600 -21.732 1.00 45.66 315 GLU A CA 1
ATOM 2439 C C . GLU A 1 315 ? 11.018 -25.381 -20.797 1.00 45.66 315 GLU A C 1
ATOM 2441 O O . GLU A 1 315 ? 11.845 -25.200 -19.901 1.00 45.66 315 GLU A O 1
ATOM 2446 N N . VAL A 1 316 ? 9.997 -24.540 -20.975 1.00 46.66 316 VAL A N 1
ATOM 2447 C CA . VAL A 1 316 ? 9.557 -23.626 -19.917 1.00 46.66 316 VAL A CA 1
ATOM 2448 C C . VAL A 1 316 ? 8.897 -24.481 -18.848 1.00 46.66 316 VAL A C 1
ATOM 2450 O O . VAL A 1 316 ? 7.971 -25.230 -19.157 1.00 46.66 316 VAL A O 1
ATOM 2453 N N . CYS A 1 317 ? 9.321 -24.353 -17.590 1.00 43.19 317 CYS A N 1
ATOM 2454 C CA . CYS A 1 317 ? 8.619 -24.967 -16.466 1.00 43.19 317 CYS A CA 1
ATOM 2455 C C . CYS A 1 317 ? 7.210 -24.368 -16.334 1.00 43.19 317 CYS A C 1
ATOM 2457 O O . CYS A 1 317 ? 6.970 -23.429 -15.570 1.00 43.19 317 CYS A O 1
ATOM 2459 N N . VAL A 1 318 ? 6.256 -24.935 -17.068 1.00 38.34 318 VAL A N 1
ATOM 2460 C CA . VAL A 1 318 ? 4.832 -24.771 -16.816 1.00 38.34 318 VAL A CA 1
ATOM 2461 C C . VAL A 1 318 ? 4.522 -25.649 -15.612 1.00 38.34 318 VAL A C 1
ATOM 2463 O O . VAL A 1 318 ? 4.077 -26.785 -15.745 1.00 38.34 318 VAL A O 1
ATOM 2466 N N . GLU A 1 319 ? 4.798 -25.156 -14.405 1.00 38.28 319 GLU A N 1
ATOM 2467 C CA . GLU A 1 319 ? 4.185 -25.761 -13.224 1.00 38.28 319 GLU A CA 1
ATOM 2468 C C . GLU A 1 319 ? 2.680 -25.500 -13.309 1.00 38.28 319 GLU A C 1
ATOM 2470 O O . GLU A 1 319 ? 2.159 -24.494 -12.822 1.00 38.28 319 GLU A O 1
ATOM 2475 N N . TYR A 1 320 ? 1.975 -26.422 -13.962 1.00 36.06 320 TYR A N 1
ATOM 2476 C CA . TYR A 1 320 ? 0.582 -26.675 -13.662 1.00 36.06 320 TYR A CA 1
ATOM 2477 C C . TYR A 1 320 ? 0.495 -26.927 -12.161 1.00 36.06 320 TYR A C 1
ATOM 2479 O O . TYR A 1 320 ? 1.305 -27.672 -11.607 1.00 36.06 320 TYR A O 1
ATOM 2487 N N . ARG A 1 321 ? -0.491 -26.307 -11.503 1.00 31.19 321 ARG A N 1
ATOM 2488 C CA . ARG A 1 321 ? -0.915 -26.698 -10.158 1.00 31.19 321 ARG A CA 1
ATOM 2489 C C . ARG A 1 321 ? -0.998 -28.222 -10.130 1.00 31.19 321 ARG A C 1
ATOM 2491 O O . ARG A 1 321 ? -1.947 -28.790 -10.669 1.00 31.19 321 ARG A O 1
ATOM 2498 N N . SER A 1 322 ? -0.026 -28.874 -9.498 1.00 30.88 322 SER A N 1
ATOM 2499 C CA . SER A 1 322 ? -0.195 -30.250 -9.068 1.00 30.88 322 SER A CA 1
ATOM 2500 C C . SER A 1 322 ? -1.248 -30.194 -7.974 1.00 30.88 322 SER A C 1
ATOM 2502 O O . SER A 1 322 ? -0.965 -29.965 -6.800 1.00 30.88 322 SER A O 1
ATOM 2504 N N . CYS A 1 323 ? -2.508 -30.303 -8.387 1.00 29.36 323 CYS A N 1
ATOM 2505 C CA . CYS A 1 323 ? -3.580 -30.716 -7.511 1.00 29.36 323 CYS A CA 1
ATOM 2506 C C . CYS A 1 323 ? -3.318 -32.199 -7.229 1.00 29.36 323 CYS A C 1
ATOM 2508 O O . CYS A 1 323 ? -3.887 -33.090 -7.854 1.00 29.36 323 CYS A O 1
ATOM 2510 N N . GLY A 1 324 ? -2.354 -32.455 -6.346 1.00 29.31 324 GLY A N 1
ATOM 2511 C CA . GLY A 1 324 ? -2.042 -33.777 -5.837 1.00 29.31 324 GLY A CA 1
ATOM 2512 C C . GLY A 1 324 ? -3.120 -34.190 -4.852 1.00 29.31 324 GLY A C 1
ATOM 2513 O O . GLY A 1 324 ? -2.908 -34.134 -3.647 1.00 29.31 324 GLY A O 1
ATOM 2514 N N . ASN A 1 325 ? -4.280 -34.587 -5.368 1.00 31.52 325 ASN A N 1
ATOM 2515 C CA . ASN A 1 325 ? -5.215 -35.403 -4.620 1.00 31.52 325 ASN A CA 1
ATOM 2516 C C . ASN A 1 325 ? -5.090 -36.842 -5.123 1.00 31.52 325 ASN A C 1
ATOM 2518 O O . ASN A 1 325 ? -5.728 -37.215 -6.103 1.00 31.52 325 ASN A O 1
ATOM 2522 N N . SER A 1 326 ? -4.244 -37.641 -4.473 1.00 32.06 326 SER A N 1
ATOM 2523 C CA . SER A 1 326 ? -4.552 -39.053 -4.229 1.00 32.06 326 SER A CA 1
ATOM 2524 C C . SER A 1 326 ? -3.500 -39.742 -3.366 1.00 32.06 326 SER A C 1
ATOM 2526 O O . SER A 1 326 ? -2.306 -39.692 -3.644 1.00 32.06 326 SER A O 1
ATOM 2528 N N . ASN A 1 327 ? -4.018 -40.483 -2.389 1.00 32.09 327 ASN A N 1
ATOM 2529 C CA . ASN A 1 327 ? -3.418 -41.640 -1.736 1.00 32.09 327 ASN A CA 1
ATOM 2530 C C . ASN A 1 327 ? -2.236 -41.415 -0.785 1.00 32.09 327 ASN A C 1
ATOM 2532 O O . ASN A 1 327 ? -1.083 -41.718 -1.086 1.00 32.09 327 ASN A O 1
ATOM 2536 N N . ARG A 1 328 ? -2.579 -41.133 0.477 1.00 31.38 328 ARG A N 1
ATOM 2537 C CA . ARG A 1 328 ? -2.063 -41.975 1.565 1.00 31.38 328 ARG A CA 1
ATOM 2538 C C . ARG A 1 328 ? -3.211 -42.799 2.132 1.00 31.38 328 ARG A C 1
ATOM 2540 O O . ARG A 1 328 ? -4.175 -42.259 2.661 1.00 31.38 328 ARG A O 1
ATOM 2547 N N . ASN A 1 329 ? -3.101 -44.103 1.908 1.00 28.12 329 ASN A N 1
ATOM 2548 C CA . ASN A 1 329 ? -4.025 -45.134 2.356 1.00 28.12 329 ASN A CA 1
ATOM 2549 C C . ASN A 1 329 ? -4.114 -45.173 3.898 1.00 28.12 329 ASN A C 1
ATOM 2551 O O . ASN A 1 329 ? -3.118 -44.869 4.559 1.00 28.12 329 ASN A O 1
ATOM 2555 N N . PRO A 1 330 ? -5.254 -45.608 4.461 1.00 41.84 330 PRO A N 1
ATOM 2556 C CA . PRO A 1 330 ? -5.439 -45.851 5.885 1.00 41.84 330 PRO A CA 1
ATOM 2557 C C . PRO A 1 330 ? -5.087 -47.305 6.213 1.00 41.84 330 PRO A C 1
ATOM 2559 O O . PRO A 1 330 ? -5.738 -48.196 5.680 1.00 41.84 330 PRO A O 1
ATOM 2562 N N . GLN A 1 331 ? -4.114 -47.573 7.088 1.00 31.02 331 GLN A N 1
ATOM 2563 C CA . GLN A 1 331 ? -3.991 -48.876 7.761 1.00 31.02 331 GLN A CA 1
ATOM 2564 C C . GLN A 1 331 ? -3.332 -48.720 9.142 1.00 31.02 331 GLN A C 1
ATOM 2566 O O . GLN A 1 331 ? -2.192 -48.270 9.214 1.00 31.02 331 GLN A O 1
ATOM 2571 N N . CYS A 1 332 ? -4.091 -49.157 10.158 1.00 38.38 332 CYS A N 1
ATOM 2572 C CA . CYS A 1 332 ? -3.753 -49.483 11.553 1.00 38.38 332 CYS A CA 1
ATOM 2573 C C . CYS A 1 332 ? -3.218 -48.370 12.464 1.00 38.38 332 CYS A C 1
ATOM 2575 O O . CYS A 1 332 ? -2.031 -48.001 12.353 1.00 38.38 332 CYS A O 1
#

Sequence (332 aa):
MPLAEVPPKNPSGGRAFAENAATKRGRMEQALVASHDPEEILSLIKMLQEASPSVRLESLNSYWQLTCSLREFHRGLPQQSQDRMFVLLAKALELRSLKLYAPALQLFHTVEAELRPLQGRRLTALLVAEMRYTEALQAAEMLPLSANTQCQSADIIQLARTALLAYYADADKDYRPCREMAELCCTLLLNLGEWDVFSEAGKPQQASIGVFELSKALAAVCKDVSANKMTRSIAQQLWDSVLSMLVVPGSQQSRRPAKGGPRDGSQRDTPSVPSLSRHTFHSFLQQLKDNLALTLLLSCLAKMYNILRDDSGSEVCVEYRSCGNSNRNPQC

Secondary structure (DSSP, 8-state):
-PPPPPPPPPP---------HHHHHHHHHHHHHH---HHHHHHHHHHHHHSSSPP-GGGS-TT----HHHHHHHHTS-HHHHHHHHHHHHHHHHHHHTT-HHHHHHHHHHHHHHHGGG--HHHHHHHHHHHHHHHHHHHHHHPSPPTT-HHHHHHHHHHHHHHHHHHHS----S----HHHHHHHHHHHHHTT--THHHHSPPPSS----HHHHHHHHHHHHHHHHTT---HHHHHHHHHHHHHHHS-TT-S------------S---------PPPHHHHHHHHHH---HHHHHHHHHHHHHHHHHHHH-TT-------------------

Nearest PDB structures (foldseek):
  8rbz-assembly1_h  TM=7.670E-01  e=1.399E-09  Homo sapiens
  8rc4-assembly1_h  TM=7.519E-01  e=1.288E-08  Homo sapiens
  7cun-assembly1_H  TM=7.571E-01  e=1.599E-07  Homo sapiens
  9ep4-assembly1_A  TM=7.819E-01  e=6.544E-07  Homo sapiens
  7ycx-assembly1_H  TM=7.434E-01  e=2.916E-06  Homo sapiens

Organism: Amblyomma triste (NCBI:txid251400)

Foldseek 3Di:
DDDDDDDDDDDDDPPPPPCDPVNVLVVLLVCLVVDLDQVSVVVSQVVQCPDPPRDQLCPSDPQQDADPLVVVLLVPDDPVCSRVLSSLRSSLVVCLVVVVLVSSLVSLVVVVVVCVVVPDPLSNQSSVLVNLLSVLSNLLVCPPPDPVCVVVLVVNLCSLLVQLQQQQDPDPDSHHHDPVSNLSSLQSCLQSLVLVSLVVRDDRPPLALASSQLSNLLSQCLVCVVVVNNDPVSLVSNLVLVCLQQDQPPPPDPPDDDDDDDDDDDPDPPPRRNHYHPVRVVVSLVSHDHPSSNVSVVVSVVVVVVVCVVVVPDDRPPPDPPPPPDDDDDDD

InterPro domains:
  IPR038751 INTS8 [PTHR13350] (22-319)
  IPR057980 Integrator complex subunit 8, TPR repeats [PF25756] (25-321)